Protein AF-A0A7S1G9V3-F1 (afdb_monomer_lite)

Foldseek 3Di:
DPFDFPDWPVVQKDFDPDPQRWIKTWGDTPVDPVDDIWIKTKTAQADCPVVQVVLVVVVVVQVVCVVVVHHPVDDSWDWDAPDDSTTMTTDDPPDDAPLVLLLVVFDPPDDDPRSVVSSVVSSPVPCSVVVVVVVSVVVVVVVVVVCDDDDDDDDDDDDPPPPPPPVVVVVVVVVVVVVVVVVVVPDDDDDDDDDDDDDDDDDDDDDDDDDDDDDD

InterPro domains:
  IPR000403 Phosphatidylinositol 3-/4-kinase, catalytic domain [PF00454] (39-106)
  IPR000403 Phosphatidylinositol 3-/4-kinase, catalytic domain [PS50290] (9-216)
  IPR000403 Phosphatidylinositol 3-/4-kinase, catalytic domain [SM00146] (39-216)
  IPR011009 Protein kinase-like domain superfamily [SSF56112] (2-102)
  IPR015433 Phosphatidylinositol 3-/4-kinase [PTHR10048] (1-139)
  IPR018936 Phosphatidylinositol 3-/4-kinase, conserved site [PS00915] (42-56)

Secondary structure (DSSP, 8-state):
----EEEE-GGG-EE-SSTT-PEEEEEEETT-TTSPPEEEEEEESS-THHHHHHHHHHHHHHHHHHHTT---------EEEEETTEEEEE--TT---HHHHHHHTS-TT--HHHHHHHHHHHTT-THHHHHHHHHHHHHHHHTTTT-PPP----PPPPS-STTSHHHHHHHHHHHHHHHHHHHTTS------------------------------

Radius of gyration: 26.4 Å; chains: 1; bounding box: 55×62×67 Å

Organism: NCBI:txid1486930

Sequence (216 aa):
PEFVASGVVVEKCKVMNSKKLPLWLGFQSADGASVPDFYVMFKNGDDLRQDQLTLQVLLIMDELWKGAGLDLKMSPYGCVSTGDMLGMLEVVQNSETIANIVGAAVDPSLQGMKRKVEAAKKVYQVDVISRWLKEQNQGRANSRDTASAPSHSRSLPDERSTRVGNVSKARALRQAASATSRAMRRDGPGSSLSMTAGHGDDARALAGPMSAYAAA

Structure (mmCIF, N/CA/C/O backbone):
data_AF-A0A7S1G9V3-F1
#
_entry.id   AF-A0A7S1G9V3-F1
#
loop_
_atom_site.group_PDB
_atom_site.id
_atom_site.type_symbol
_atom_site.label_atom_id
_atom_site.label_alt_id
_atom_site.label_comp_id
_atom_site.label_asym_id
_atom_site.label_entity_id
_atom_site.label_seq_id
_atom_site.pdbx_PDB_ins_code
_atom_site.Cartn_x
_atom_site.Cartn_y
_atom_site.Cartn_z
_atom_site.occupancy
_atom_site.B_iso_or_equiv
_atom_site.auth_seq_id
_atom_site.auth_comp_id
_atom_site.auth_asym_id
_atom_site.auth_atom_id
_atom_site.pdbx_PDB_model_num
ATOM 1 N N . PRO A 1 1 ? 4.961 -3.132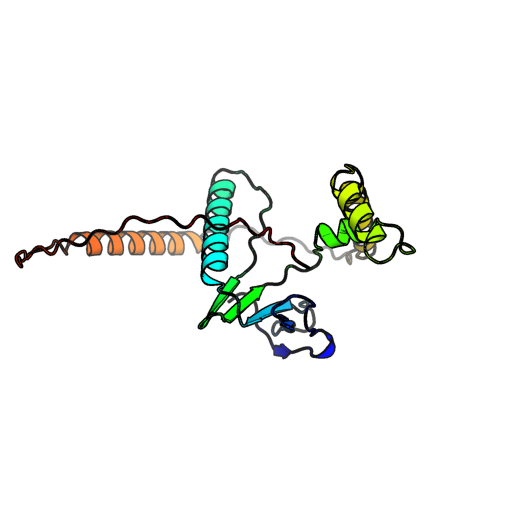 -20.032 1.00 62.00 1 PRO A N 1
ATOM 2 C CA . PRO A 1 1 ? 4.810 -2.440 -18.730 1.00 62.00 1 PRO A CA 1
ATOM 3 C C . PRO A 1 1 ? 3.600 -1.510 -18.838 1.00 62.00 1 PRO A C 1
ATOM 5 O O . PRO A 1 1 ? 3.465 -0.896 -19.892 1.00 62.00 1 PRO A O 1
ATOM 8 N N . GLU A 1 2 ? 2.719 -1.470 -17.834 1.00 76.56 2 GLU A N 1
ATOM 9 C CA . GLU A 1 2 ? 1.489 -0.649 -17.869 1.00 76.56 2 GLU A CA 1
ATOM 10 C C . GLU A 1 2 ? 1.672 0.767 -17.308 1.00 76.56 2 GLU A C 1
ATOM 12 O O . GLU A 1 2 ? 0.946 1.662 -17.715 1.00 76.56 2 GLU A O 1
ATOM 17 N N . PHE A 1 3 ? 2.661 0.993 -16.436 1.00 84.81 3 PHE A N 1
ATOM 18 C CA . PHE A 1 3 ? 2.969 2.314 -15.880 1.00 84.81 3 PHE A CA 1
ATOM 19 C C . PHE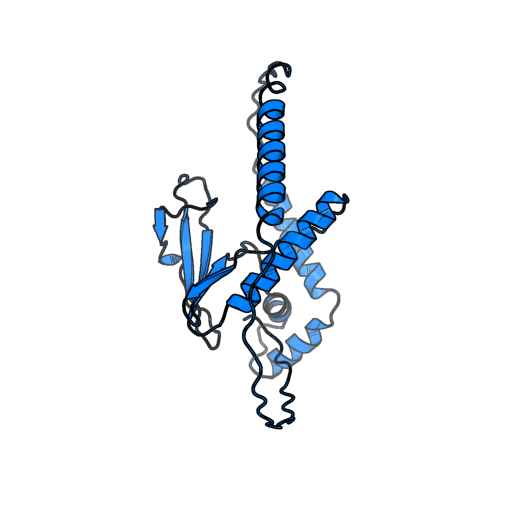 A 1 3 ? 4.359 2.775 -16.315 1.00 84.81 3 PHE A C 1
ATOM 21 O O . PHE A 1 3 ? 5.325 2.007 -16.252 1.00 84.81 3 PHE A O 1
ATOM 28 N N . VAL A 1 4 ? 4.465 4.040 -16.723 1.00 92.56 4 VAL A N 1
ATOM 29 C CA . VAL A 1 4 ? 5.727 4.693 -17.089 1.00 92.56 4 VAL A CA 1
ATOM 30 C C . VAL A 1 4 ? 5.824 6.014 -16.331 1.00 92.56 4 VAL A C 1
ATOM 32 O O . VAL A 1 4 ? 4.913 6.834 -16.393 1.00 92.56 4 VAL A O 1
ATOM 35 N N . ALA A 1 5 ? 6.919 6.222 -15.597 1.00 94.00 5 ALA A N 1
ATOM 36 C CA . ALA A 1 5 ? 7.172 7.481 -14.895 1.00 94.00 5 ALA A CA 1
ATOM 37 C C . ALA A 1 5 ? 7.864 8.494 -15.817 1.00 94.00 5 ALA A C 1
ATOM 39 O O . ALA A 1 5 ? 8.840 8.142 -16.481 1.00 94.00 5 ALA A O 1
ATOM 40 N N . SER A 1 6 ? 7.427 9.756 -15.799 1.00 94.31 6 SER A N 1
ATOM 41 C CA . SER A 1 6 ? 8.185 10.886 -16.365 1.00 94.31 6 SER A CA 1
ATOM 42 C C . SER A 1 6 ? 9.168 11.489 -15.357 1.00 94.31 6 SER A C 1
ATOM 44 O O . SER A 1 6 ? 10.195 12.042 -15.746 1.00 94.31 6 SER A O 1
ATOM 46 N N . GLY A 1 7 ?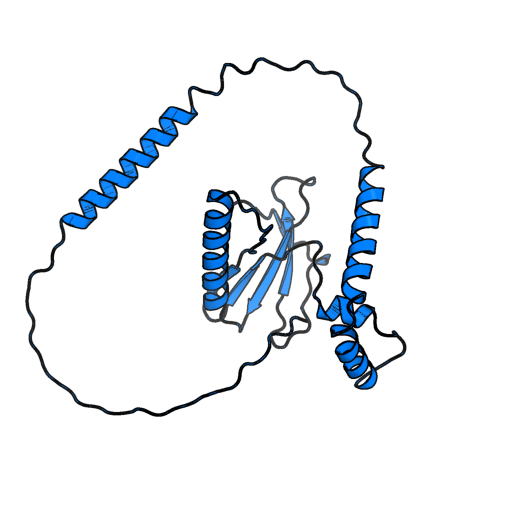 8.871 11.377 -14.061 1.00 95.69 7 GLY A N 1
ATOM 47 C CA . GLY A 1 7 ? 9.684 11.941 -12.989 1.00 95.69 7 GLY A CA 1
ATOM 48 C C . GLY A 1 7 ? 9.155 11.609 -11.595 1.00 95.69 7 GLY A C 1
ATOM 49 O O . GLY A 1 7 ? 8.066 11.057 -11.437 1.00 95.69 7 GLY A O 1
ATOM 50 N N . VAL A 1 8 ? 9.950 11.949 -10.580 1.00 96.88 8 VAL A N 1
ATOM 51 C CA . VAL A 1 8 ? 9.589 11.818 -9.159 1.00 96.88 8 VAL A CA 1
ATOM 52 C C . VAL A 1 8 ? 8.952 13.121 -8.683 1.00 96.88 8 VAL A C 1
ATOM 54 O O . VAL A 1 8 ? 9.502 14.195 -8.916 1.00 96.88 8 VAL A O 1
ATOM 57 N N . VAL A 1 9 ? 7.831 13.025 -7.969 1.00 96.56 9 VAL A N 1
ATOM 58 C CA . VAL A 1 9 ? 7.170 14.165 -7.317 1.00 96.56 9 VAL A CA 1
ATOM 59 C C . VAL A 1 9 ? 7.605 14.194 -5.854 1.00 96.56 9 VAL A C 1
ATOM 61 O O . VAL A 1 9 ? 7.024 13.516 -5.005 1.00 96.56 9 VAL A O 1
ATOM 64 N N . VAL A 1 10 ? 8.675 14.938 -5.568 1.00 97.25 10 VAL A N 1
ATOM 65 C CA . VAL A 1 10 ? 9.380 14.915 -4.272 1.00 97.25 10 VAL A CA 1
ATOM 66 C C . VAL A 1 10 ? 8.457 15.278 -3.109 1.00 97.25 10 VAL A C 1
ATOM 68 O O . VAL A 1 10 ? 8.541 14.670 -2.046 1.00 97.25 10 VAL A O 1
ATOM 71 N N . GLU A 1 11 ? 7.523 16.202 -3.321 1.00 97.69 11 GLU A N 1
ATOM 72 C CA . GLU A 1 11 ? 6.564 16.669 -2.315 1.00 97.69 11 GLU A CA 1
ATOM 73 C C . GLU A 1 11 ? 5.601 15.565 -1.858 1.00 97.69 11 GLU A C 1
ATOM 75 O O . GLU A 1 11 ? 5.007 15.654 -0.785 1.00 97.69 11 GLU A O 1
ATOM 80 N N . LYS A 1 12 ? 5.440 14.516 -2.672 1.00 96.38 12 LYS A N 1
ATOM 81 C CA . LYS A 1 12 ? 4.583 13.361 -2.389 1.00 96.38 12 LYS A CA 1
ATOM 82 C C . LYS A 1 12 ? 5.360 12.159 -1.849 1.00 96.38 12 LYS A C 1
ATOM 84 O O . LYS A 1 12 ? 4.759 11.121 -1.557 1.00 96.38 12 LYS A O 1
ATOM 89 N N . CYS A 1 13 ? 6.677 12.280 -1.712 1.00 97.81 13 CYS A N 1
ATOM 90 C CA . CYS A 1 13 ? 7.525 11.250 -1.135 1.00 97.81 13 CYS A CA 1
ATOM 91 C C . CYS A 1 13 ? 7.578 11.376 0.394 1.00 97.81 13 CYS A C 1
ATOM 93 O O . CYS A 1 13 ? 7.565 12.474 0.947 1.00 97.81 13 CYS A O 1
ATOM 95 N N . LYS A 1 14 ? 7.669 10.246 1.099 1.00 97.19 14 LYS A N 1
ATOM 96 C CA . LYS A 1 14 ? 7.833 10.223 2.562 1.00 97.19 14 LYS A CA 1
ATOM 97 C C . LYS A 1 14 ? 8.546 8.964 3.037 1.00 97.19 14 LYS 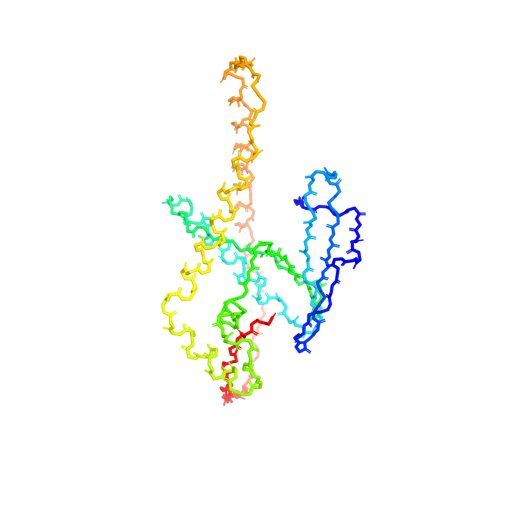A C 1
ATOM 99 O O . LYS A 1 14 ? 8.529 7.936 2.367 1.00 97.19 14 LYS A O 1
ATOM 104 N N . VAL A 1 15 ? 9.128 9.030 4.229 1.00 97.12 15 VAL A N 1
ATOM 105 C CA . VAL A 1 15 ? 9.641 7.853 4.943 1.00 97.12 15 VAL A CA 1
ATOM 106 C C . VAL A 1 15 ? 8.539 7.328 5.860 1.00 97.12 15 VAL A C 1
ATOM 108 O O . VAL A 1 15 ? 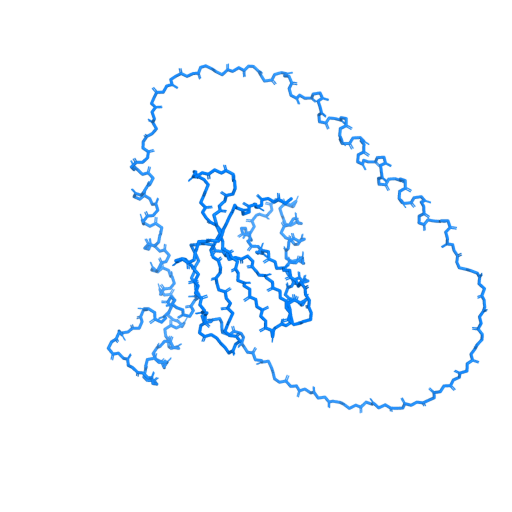7.918 8.099 6.590 1.00 97.12 15 VAL A O 1
ATOM 111 N N . MET A 1 16 ? 8.268 6.027 5.810 1.00 93.81 16 MET A N 1
ATOM 112 C CA . MET A 1 16 ? 7.257 5.392 6.659 1.00 93.81 16 MET A CA 1
ATOM 113 C C . MET A 1 16 ? 7.831 5.057 8.043 1.00 93.81 16 MET A C 1
ATOM 115 O O . MET A 1 16 ? 8.990 4.671 8.168 1.00 93.81 16 MET A O 1
ATOM 119 N N . ASN A 1 17 ? 7.000 5.105 9.086 1.00 88.25 17 ASN A N 1
ATOM 120 C CA . ASN A 1 17 ? 7.424 4.944 10.487 1.00 88.25 17 ASN A CA 1
ATOM 121 C C . ASN A 1 17 ? 7.545 3.478 10.961 1.00 88.25 17 ASN A C 1
ATOM 123 O O . ASN A 1 17 ? 7.247 3.164 12.114 1.00 88.25 17 ASN A O 1
ATOM 127 N N . SER A 1 18 ? 7.980 2.560 10.096 1.00 87.56 18 SER A N 1
ATOM 128 C CA . SER A 1 18 ? 8.208 1.153 10.464 1.00 87.56 18 SER A CA 1
ATOM 129 C C . SER A 1 18 ? 9.688 0.869 10.761 1.00 87.56 18 SER A C 1
ATOM 131 O O . SER A 1 18 ? 10.561 1.685 10.479 1.00 87.56 18 SER A O 1
ATOM 133 N N . LYS A 1 19 ? 10.002 -0.315 11.312 1.00 88.06 19 LYS A N 1
ATOM 134 C CA . LYS A 1 19 ? 11.370 -0.703 11.725 1.00 88.06 19 LYS A CA 1
ATOM 135 C C . LYS A 1 19 ? 12.425 -0.530 10.623 1.00 88.06 19 LYS A C 1
ATOM 137 O O . LYS A 1 19 ? 13.583 -0.266 10.929 1.00 88.06 19 LYS A O 1
ATOM 142 N N . LYS A 1 20 ? 12.037 -0.732 9.362 1.00 92.25 20 LYS A N 1
ATOM 143 C CA . LYS A 1 20 ? 12.929 -0.685 8.195 1.00 92.25 20 LYS A CA 1
ATOM 144 C C . LYS A 1 20 ? 12.849 0.629 7.417 1.00 92.25 20 LYS A C 1
ATOM 146 O O . LYS A 1 20 ? 13.537 0.758 6.415 1.00 92.25 20 LYS A O 1
ATOM 151 N N . LEU A 1 21 ? 12.039 1.586 7.884 1.00 95.00 21 LEU A N 1
ATOM 152 C CA . LEU A 1 21 ? 11.895 2.927 7.308 1.00 95.00 21 LEU A CA 1
ATOM 153 C C . LEU A 1 21 ? 11.740 2.928 5.772 1.00 95.00 21 LEU A C 1
ATOM 155 O O . LEU A 1 21 ? 12.524 3.575 5.076 1.00 95.00 21 LEU A O 1
ATOM 159 N N . PRO A 1 22 ? 10.767 2.185 5.212 1.00 96.81 22 PRO A N 1
ATOM 160 C CA . PRO A 1 22 ? 10.618 2.100 3.771 1.00 96.81 22 PRO A CA 1
ATOM 161 C C . PRO A 1 22 ? 10.219 3.453 3.180 1.00 96.81 22 PRO A C 1
ATOM 163 O O . PRO A 1 22 ? 9.570 4.277 3.836 1.00 96.81 22 PRO A O 1
ATOM 166 N N . LEU A 1 23 ? 10.614 3.674 1.929 1.00 98.12 23 LEU A N 1
ATOM 167 C CA . LEU A 1 23 ? 10.369 4.923 1.219 1.00 98.12 23 LEU A CA 1
ATOM 168 C C . LEU A 1 23 ? 9.066 4.813 0.438 1.00 98.12 23 LEU A C 1
ATOM 170 O O . LEU A 1 23 ? 8.903 3.932 -0.400 1.00 98.12 23 LEU A O 1
ATOM 174 N N . TRP A 1 24 ? 8.151 5.733 0.690 1.00 97.88 24 TRP A N 1
ATOM 175 C CA . TRP A 1 24 ? 6.997 5.982 -0.155 1.00 97.88 24 TRP A CA 1
ATOM 176 C C . TRP A 1 24 ? 7.404 6.982 -1.230 1.00 97.88 24 TRP A C 1
ATOM 178 O O . TRP A 1 24 ? 7.784 8.108 -0.906 1.00 97.88 24 TRP A O 1
ATOM 188 N N . LEU A 1 25 ? 7.332 6.580 -2.493 1.00 98.12 25 LEU A N 1
ATOM 189 C CA . LEU A 1 25 ? 7.777 7.370 -3.634 1.00 98.12 25 LEU A CA 1
ATOM 190 C C . LEU A 1 25 ? 6.585 7.696 -4.533 1.00 98.12 25 LEU A C 1
ATOM 192 O O . LEU A 1 25 ? 5.860 6.787 -4.936 1.00 98.12 25 LEU A O 1
ATOM 196 N N . GLY A 1 26 ? 6.380 8.980 -4.830 1.00 97.44 26 GLY A N 1
ATOM 197 C CA . GLY A 1 26 ? 5.372 9.451 -5.781 1.00 97.44 26 GLY A CA 1
ATOM 198 C C . GLY A 1 26 ? 5.985 9.722 -7.151 1.00 97.44 26 GLY A C 1
ATOM 199 O O . GLY A 1 26 ? 7.026 10.374 -7.246 1.00 97.44 26 GLY A O 1
ATOM 200 N N . PHE A 1 27 ? 5.333 9.245 -8.206 1.00 96.62 27 PHE A N 1
ATOM 201 C CA . PHE A 1 27 ? 5.781 9.396 -9.587 1.00 96.62 27 PHE A CA 1
ATOM 202 C C . PHE A 1 27 ? 4.703 10.044 -10.443 1.00 96.62 27 PHE A C 1
ATOM 204 O O . PHE A 1 27 ? 3.529 9.678 -10.364 1.00 96.62 27 PHE A O 1
ATOM 211 N N . GLN A 1 28 ? 5.128 10.969 -11.300 1.00 95.44 28 GLN A N 1
ATOM 212 C CA . GLN A 1 28 ? 4.274 11.527 -12.338 1.00 95.44 28 GLN A CA 1
ATOM 213 C C . GLN A 1 28 ? 4.181 10.541 -13.504 1.00 95.44 28 GLN A C 1
ATOM 215 O O . GLN A 1 28 ? 5.197 9.996 -13.946 1.00 95.44 28 GLN A O 1
ATOM 220 N N . SER A 1 29 ? 2.967 10.323 -14.012 1.00 93.50 29 SER A N 1
ATOM 221 C CA . SER A 1 29 ? 2.759 9.486 -15.193 1.00 93.50 29 SER A CA 1
ATOM 222 C C . SER A 1 29 ? 3.311 10.148 -16.460 1.00 93.50 29 SER A C 1
ATOM 224 O O . SER A 1 29 ? 3.081 11.332 -16.716 1.00 93.50 29 SER A O 1
ATOM 226 N N . ALA A 1 30 ? 4.008 9.366 -17.284 1.00 92.56 30 ALA A N 1
ATOM 227 C CA . ALA A 1 30 ? 4.478 9.791 -18.599 1.00 92.56 30 ALA A CA 1
ATOM 228 C C . ALA A 1 30 ? 3.360 9.841 -19.654 1.00 92.56 30 ALA A C 1
ATOM 230 O O . ALA A 1 30 ? 3.540 10.471 -20.694 1.00 92.56 30 ALA A O 1
ATOM 231 N N . ASP A 1 31 ? 2.197 9.244 -19.377 1.00 88.00 31 ASP A N 1
ATOM 232 C CA . ASP A 1 31 ? 1.060 9.166 -20.308 1.00 88.00 31 ASP A CA 1
ATOM 233 C C . ASP A 1 31 ? 0.241 10.473 -20.389 1.00 88.00 31 ASP A C 1
ATOM 235 O O . ASP A 1 31 ? -0.814 10.532 -21.022 1.00 88.00 31 ASP A O 1
ATOM 239 N N . GLY A 1 32 ? 0.740 11.547 -19.768 1.00 79.69 32 GLY A N 1
ATOM 240 C CA . GLY A 1 32 ? 0.181 12.894 -19.823 1.00 79.69 32 GLY A CA 1
ATOM 241 C C . GLY A 1 32 ? -0.422 13.361 -18.499 1.00 79.69 32 GLY A C 1
ATOM 242 O O . GLY A 1 32 ? -0.753 12.573 -17.618 1.00 79.69 32 GLY A O 1
ATOM 243 N N . ALA A 1 33 ? -0.608 14.678 -18.373 1.00 78.38 33 ALA A N 1
ATOM 244 C CA . ALA A 1 33 ? -1.043 15.326 -17.131 1.00 78.38 33 ALA A CA 1
ATOM 245 C C . ALA A 1 33 ? -2.456 14.929 -16.652 1.00 78.38 33 ALA A C 1
ATOM 247 O O . ALA A 1 33 ? -2.824 15.228 -15.519 1.00 78.38 33 ALA A O 1
ATOM 248 N N . SER A 1 34 ? -3.261 14.284 -17.502 1.00 83.50 34 SER A N 1
ATOM 249 C CA . SER A 1 34 ? -4.586 13.772 -17.136 1.00 83.50 34 SER A CA 1
ATOM 250 C C . SER A 1 34 ? -4.546 12.406 -16.450 1.00 83.50 34 SER A C 1
ATOM 252 O O . SER A 1 34 ? -5.561 11.985 -15.896 1.00 83.50 34 SER A O 1
ATOM 254 N N . VAL A 1 35 ? -3.415 11.697 -16.502 1.00 88.00 35 VAL A N 1
ATOM 255 C CA . VAL A 1 35 ? -3.248 10.412 -15.818 1.00 88.00 35 VAL A CA 1
ATOM 256 C C . VAL A 1 35 ? -2.754 10.685 -14.397 1.00 88.00 35 VAL A C 1
ATOM 258 O O . VAL A 1 35 ? -1.773 11.412 -14.231 1.00 88.00 35 VAL A O 1
ATOM 261 N N . PRO A 1 36 ? -3.429 10.153 -13.362 1.00 90.88 36 PRO A N 1
ATOM 262 C CA . PRO A 1 36 ? -3.032 10.398 -11.986 1.00 90.88 36 PRO A CA 1
ATOM 263 C C . PRO A 1 36 ? -1.640 9.837 -11.705 1.00 90.88 36 PRO A C 1
ATOM 265 O O . PRO A 1 36 ? -1.232 8.812 -12.256 1.00 90.88 36 PRO A O 1
ATOM 268 N N . ASP A 1 37 ? -0.946 10.502 -10.788 1.00 94.06 37 ASP A N 1
ATOM 269 C CA . ASP A 1 37 ? 0.309 10.011 -10.236 1.00 94.06 37 ASP A CA 1
ATOM 270 C C . ASP A 1 37 ? 0.129 8.612 -9.633 1.00 94.06 37 ASP A C 1
ATOM 272 O O . ASP A 1 37 ? -0.936 8.252 -9.112 1.00 94.06 37 ASP A O 1
ATOM 276 N N . PHE A 1 38 ? 1.205 7.836 -9.666 1.00 94.62 38 PHE A N 1
ATOM 277 C CA . PHE A 1 38 ? 1.263 6.516 -9.055 1.00 94.62 38 PHE A CA 1
ATOM 278 C C . PHE A 1 38 ? 2.365 6.461 -8.006 1.00 94.62 38 PHE A C 1
ATOM 280 O O . PHE A 1 38 ? 3.258 7.309 -7.951 1.00 94.62 38 PHE A O 1
ATOM 287 N N . TYR A 1 39 ? 2.277 5.460 -7.137 1.00 96.81 39 TYR A N 1
ATOM 288 C CA . TYR A 1 39 ? 3.116 5.383 -5.955 1.00 96.81 39 TYR A CA 1
ATOM 289 C C . TYR A 1 39 ? 3.750 4.007 -5.834 1.00 96.81 39 TYR A C 1
ATOM 291 O O . TYR A 1 39 ? 3.133 2.981 -6.129 1.00 96.81 39 TYR A O 1
ATOM 299 N N . VAL A 1 40 ? 4.992 4.000 -5.370 1.00 97.25 40 VAL A N 1
ATOM 300 C CA . VAL A 1 40 ? 5.765 2.787 -5.116 1.00 97.25 40 VAL A CA 1
ATOM 301 C C . VAL A 1 40 ? 6.320 2.861 -3.707 1.00 97.25 40 VAL A C 1
ATOM 303 O O . VAL A 1 40 ? 6.842 3.892 -3.282 1.00 97.25 40 VAL A O 1
ATOM 306 N N . MET A 1 41 ? 6.231 1.754 -2.981 1.00 97.94 41 MET A N 1
ATOM 307 C CA . MET A 1 41 ? 6.928 1.579 -1.721 1.00 97.94 41 MET A CA 1
ATOM 308 C C . MET A 1 41 ? 8.238 0.850 -1.980 1.00 97.94 41 MET A C 1
ATOM 310 O O . MET A 1 41 ? 8.247 -0.324 -2.339 1.00 97.94 41 MET A O 1
ATOM 314 N N . PHE A 1 42 ? 9.347 1.544 -1.781 1.00 98.12 42 PHE A N 1
ATOM 315 C CA . PHE A 1 42 ? 10.674 0.959 -1.839 1.00 98.12 42 PHE A CA 1
ATOM 316 C C . PHE A 1 42 ? 11.085 0.453 -0.458 1.00 98.12 42 PHE A C 1
ATOM 318 O O . PHE A 1 42 ? 10.996 1.174 0.543 1.00 98.12 42 PHE A O 1
ATOM 325 N N . LYS A 1 43 ? 11.558 -0.790 -0.408 1.00 97.75 43 LYS A N 1
ATOM 326 C CA . LYS A 1 43 ? 12.005 -1.449 0.815 1.00 97.75 43 LYS A CA 1
ATOM 327 C C . LYS A 1 43 ? 13.457 -1.879 0.697 1.00 97.75 43 LYS A C 1
ATOM 329 O O . LYS A 1 43 ? 13.838 -2.537 -0.266 1.00 97.75 43 LYS A O 1
ATOM 334 N N . ASN A 1 44 ? 14.224 -1.553 1.733 1.00 96.75 44 ASN A N 1
ATOM 335 C CA . ASN A 1 44 ? 15.568 -2.063 1.957 1.00 96.75 44 ASN A CA 1
ATOM 336 C C . ASN A 1 44 ? 15.625 -2.757 3.326 1.00 96.75 44 ASN A C 1
ATOM 338 O O . ASN A 1 44 ? 15.223 -2.184 4.341 1.00 96.75 44 ASN A O 1
ATOM 342 N N . GLY A 1 45 ? 16.135 -3.983 3.360 1.00 95.25 45 GLY A N 1
ATOM 343 C CA . GLY A 1 45 ? 16.253 -4.799 4.563 1.00 95.25 45 GLY A CA 1
ATOM 344 C C . GLY A 1 45 ? 15.085 -5.752 4.830 1.00 95.25 45 GLY A C 1
ATOM 345 O O . GLY A 1 45 ? 15.038 -6.270 5.951 1.00 95.25 45 GLY A O 1
ATOM 346 N N . ASP A 1 46 ? 14.206 -5.981 3.845 1.00 94.50 46 ASP A N 1
ATOM 347 C CA . ASP A 1 46 ? 13.135 -6.994 3.834 1.00 94.50 46 ASP A CA 1
ATOM 348 C C . ASP A 1 46 ? 13.315 -7.917 2.609 1.00 94.50 46 ASP A C 1
ATOM 350 O O . ASP A 1 46 ? 13.565 -7.438 1.503 1.00 94.50 46 ASP A O 1
ATOM 354 N N . ASP A 1 47 ? 13.165 -9.232 2.782 1.00 95.88 47 ASP A N 1
ATOM 355 C CA . ASP A 1 47 ? 13.209 -10.192 1.671 1.00 95.88 47 ASP A CA 1
ATOM 356 C C . ASP A 1 47 ? 11.834 -10.309 0.998 1.00 95.88 47 ASP A C 1
ATOM 358 O O . ASP A 1 47 ? 10.954 -11.016 1.482 1.00 95.88 47 ASP A O 1
ATOM 362 N N . LEU A 1 48 ? 11.651 -9.625 -0.134 1.00 97.38 48 LEU A N 1
ATOM 363 C CA . LEU A 1 48 ? 10.373 -9.608 -0.857 1.00 97.38 48 LEU A CA 1
ATOM 364 C C . LEU A 1 48 ? 10.146 -10.812 -1.780 1.00 97.38 48 LEU A C 1
ATOM 366 O O . LEU A 1 48 ? 9.121 -10.870 -2.459 1.00 97.38 48 LEU A O 1
ATOM 370 N N . ARG A 1 49 ? 11.063 -11.786 -1.840 1.00 97.62 49 ARG A N 1
ATOM 371 C CA . ARG A 1 49 ? 10.895 -12.957 -2.721 1.00 97.62 49 ARG A CA 1
ATOM 372 C C . ARG A 1 49 ? 9.688 -13.801 -2.314 1.00 97.62 49 ARG A C 1
ATOM 374 O O . ARG A 1 49 ? 8.984 -14.325 -3.178 1.00 97.62 49 ARG A O 1
ATOM 381 N N . GLN A 1 50 ? 9.426 -13.906 -1.011 1.00 96.31 50 GLN A N 1
ATOM 382 C CA . GLN A 1 50 ? 8.276 -14.640 -0.487 1.00 96.31 50 GLN A CA 1
ATOM 383 C C . GLN A 1 50 ? 6.951 -13.924 -0.794 1.00 96.31 50 GLN A C 1
ATOM 385 O O . GLN A 1 50 ? 6.001 -14.562 -1.255 1.00 96.31 50 GLN A O 1
ATOM 390 N N . ASP A 1 51 ? 6.888 -12.608 -0.587 1.00 96.19 51 ASP A N 1
ATOM 391 C CA . ASP A 1 51 ? 5.730 -11.774 -0.924 1.00 96.19 51 ASP A CA 1
ATOM 392 C C . ASP A 1 51 ? 5.428 -11.828 -2.426 1.00 96.19 51 ASP A C 1
ATOM 394 O O . ASP A 1 51 ? 4.285 -12.061 -2.822 1.00 96.19 51 ASP A O 1
ATOM 398 N N . GLN A 1 52 ? 6.461 -11.703 -3.266 1.00 97.56 52 GLN A N 1
ATOM 399 C CA . GLN A 1 52 ? 6.336 -11.781 -4.720 1.00 97.56 52 GLN A CA 1
ATOM 400 C C . GLN A 1 52 ? 5.749 -13.125 -5.171 1.00 97.56 52 GLN A C 1
ATOM 402 O O . GLN A 1 52 ? 4.811 -13.140 -5.969 1.00 97.56 52 GLN A O 1
ATOM 407 N N . LEU A 1 53 ? 6.243 -14.250 -4.639 1.00 97.94 53 LEU A N 1
ATOM 408 C CA . LEU A 1 53 ? 5.680 -15.570 -4.941 1.00 97.94 53 LEU A CA 1
ATOM 409 C C . LEU A 1 53 ? 4.220 -15.678 -4.477 1.00 97.94 53 LEU A C 1
ATOM 411 O O . LEU A 1 53 ? 3.369 -16.190 -5.202 1.00 97.94 53 LEU A O 1
ATOM 415 N N . THR A 1 54 ? 3.917 -15.177 -3.281 1.00 98.12 54 THR A N 1
ATOM 416 C CA . THR A 1 54 ? 2.561 -15.227 -2.717 1.00 98.12 54 THR A CA 1
ATOM 417 C C . THR A 1 54 ? 1.572 -14.455 -3.590 1.00 98.12 54 THR A C 1
ATOM 419 O O . THR A 1 54 ? 0.503 -14.968 -3.919 1.00 98.12 54 THR A O 1
ATOM 422 N N . LEU A 1 55 ? 1.940 -13.250 -4.027 1.00 97.69 55 LEU A N 1
ATOM 423 C CA . LEU A 1 55 ? 1.106 -12.424 -4.902 1.00 97.69 55 LEU A CA 1
ATOM 424 C C . LEU A 1 55 ? 0.915 -13.059 -6.284 1.00 97.69 55 LEU A C 1
ATOM 426 O O . LEU A 1 55 ? -0.189 -13.013 -6.821 1.00 97.69 55 LEU A O 1
ATOM 430 N N . GLN A 1 56 ? 1.935 -13.729 -6.828 1.00 97.88 56 GLN A N 1
ATOM 431 C CA . GLN A 1 56 ? 1.801 -14.496 -8.073 1.00 97.88 56 GLN A CA 1
ATOM 432 C C . GLN A 1 56 ? 0.796 -15.645 -7.944 1.00 97.88 56 GLN A C 1
ATOM 434 O O . GLN A 1 56 ? -0.019 -15.853 -8.841 1.00 97.88 56 GLN A O 1
ATOM 439 N N . VAL A 1 57 ? 0.806 -16.367 -6.821 1.00 98.38 57 VAL A N 1
ATOM 440 C CA . VAL A 1 57 ? -0.188 -17.418 -6.559 1.00 98.38 57 VAL A CA 1
ATOM 441 C C . VAL A 1 57 ? -1.599 -16.826 -6.476 1.00 98.38 57 VAL A C 1
ATOM 443 O O . VAL A 1 57 ? -2.523 -17.387 -7.062 1.00 98.38 57 VAL A O 1
ATOM 446 N N . LEU A 1 58 ? -1.770 -15.678 -5.813 1.00 98.25 58 LEU A N 1
ATOM 447 C CA . LEU A 1 58 ? -3.067 -14.994 -5.732 1.00 98.25 58 LEU A CA 1
ATOM 448 C C . LEU A 1 58 ? -3.577 -14.528 -7.102 1.00 98.25 58 LEU A C 1
ATOM 450 O O . LEU A 1 58 ? -4.774 -14.634 -7.356 1.00 98.25 58 LEU A O 1
ATOM 454 N N . LEU A 1 59 ? -2.691 -14.065 -7.990 1.00 97.56 59 LEU A N 1
ATOM 455 C CA . LEU A 1 59 ? -3.049 -13.717 -9.370 1.00 97.56 59 LEU A CA 1
ATOM 456 C C . LEU A 1 59 ? -3.566 -14.938 -10.139 1.00 97.56 59 LEU A C 1
ATOM 458 O O . LEU A 1 59 ? -4.624 -14.870 -10.756 1.00 97.56 59 LEU A O 1
ATOM 462 N N . ILE A 1 60 ? -2.876 -16.078 -10.037 1.00 98.31 60 ILE A N 1
ATOM 463 C CA . ILE A 1 60 ? -3.315 -17.327 -10.677 1.00 98.31 60 ILE A CA 1
ATOM 464 C C . ILE A 1 60 ? -4.682 -17.766 -10.133 1.00 98.31 60 ILE A C 1
ATOM 466 O O . ILE A 1 60 ? -5.556 -18.167 -10.898 1.00 98.31 60 ILE A O 1
ATOM 470 N N . MET A 1 61 ? -4.895 -17.687 -8.816 1.00 98.50 61 MET A N 1
ATOM 471 C CA . MET A 1 61 ? -6.187 -18.025 -8.207 1.00 98.50 61 MET A CA 1
ATOM 472 C C . MET A 1 61 ? -7.317 -17.119 -8.710 1.00 98.50 61 MET A C 1
ATOM 474 O O . MET A 1 61 ? -8.384 -17.620 -9.061 1.00 98.50 61 MET A O 1
ATOM 478 N N . ASP A 1 62 ? -7.075 -15.810 -8.787 1.00 98.31 62 ASP A N 1
ATOM 479 C CA . ASP A 1 62 ? -8.039 -14.838 -9.304 1.00 98.31 62 ASP A CA 1
ATOM 480 C C . ASP A 1 62 ? -8.412 -15.119 -10.771 1.00 98.31 62 ASP A C 1
ATOM 482 O O . ASP A 1 62 ? -9.594 -15.122 -11.119 1.00 98.31 62 ASP A O 1
ATOM 486 N N . GLU A 1 63 ? -7.435 -15.459 -11.618 1.00 98.00 63 GLU A N 1
ATOM 487 C CA . GLU A 1 63 ? -7.681 -15.874 -13.006 1.00 98.00 63 GLU A CA 1
ATOM 488 C C . GLU A 1 63 ? -8.525 -17.155 -13.095 1.00 98.00 63 GLU A C 1
ATOM 490 O O . GLU A 1 63 ? -9.465 -17.225 -13.893 1.00 98.00 63 GLU A O 1
ATOM 495 N N . LEU A 1 64 ? -8.231 -18.159 -12.262 1.00 98.44 64 LEU A N 1
ATOM 496 C CA . LEU A 1 64 ? -8.984 -19.416 -12.224 1.00 98.44 64 LEU A CA 1
ATOM 497 C C . LEU A 1 64 ? -10.437 -19.198 -11.784 1.00 98.44 64 LEU A C 1
ATOM 499 O O . LEU A 1 64 ? -11.354 -19.732 -12.412 1.00 98.44 64 LEU A O 1
ATOM 503 N N . TRP A 1 65 ? -10.666 -18.403 -10.736 1.00 98.56 65 TRP A N 1
ATOM 504 C CA . TRP A 1 65 ? -12.015 -18.090 -10.263 1.00 98.56 65 TRP A CA 1
ATOM 505 C C . TRP A 1 65 ? -12.808 -17.302 -11.303 1.00 98.56 65 TRP A C 1
ATOM 507 O O . TRP A 1 65 ? -13.935 -17.686 -11.623 1.00 98.56 65 TRP A O 1
ATOM 517 N N . LYS A 1 66 ? -12.205 -16.278 -11.920 1.00 98.19 66 LYS A N 1
ATOM 518 C CA . LYS A 1 66 ? -12.838 -15.514 -13.006 1.00 98.19 66 LYS A CA 1
ATOM 519 C C . LYS A 1 66 ? -13.162 -16.397 -14.208 1.00 98.19 66 LYS A C 1
ATOM 521 O O . LYS A 1 66 ? -14.252 -16.283 -14.766 1.00 98.19 66 LYS A O 1
ATOM 526 N N . GLY A 1 67 ? -12.271 -17.323 -14.567 1.00 98.12 67 GLY A N 1
ATOM 527 C CA . GLY A 1 67 ? -12.506 -18.318 -15.617 1.00 98.12 67 GLY A CA 1
ATOM 528 C C . GLY A 1 67 ? -13.689 -19.251 -15.329 1.00 98.12 67 GLY A C 1
ATOM 529 O O . GLY A 1 67 ? -14.356 -19.700 -16.260 1.00 98.12 67 GLY A O 1
ATOM 530 N N . ALA A 1 68 ? -13.994 -19.491 -14.052 1.00 98.31 68 ALA A N 1
ATOM 531 C CA . ALA A 1 68 ? -15.167 -20.235 -13.594 1.00 98.31 68 ALA A CA 1
ATOM 532 C C . ALA A 1 68 ? -16.418 -19.356 -13.370 1.00 98.31 68 ALA A C 1
ATOM 534 O O . ALA A 1 68 ? -17.441 -19.856 -12.905 1.00 98.31 68 ALA A O 1
ATOM 535 N N . GLY A 1 69 ? -16.362 -18.058 -13.692 1.00 98.00 69 GLY A N 1
ATOM 536 C CA . GLY A 1 69 ? -17.471 -17.116 -13.512 1.00 98.00 69 GLY A CA 1
ATOM 537 C C . GLY A 1 69 ? -17.607 -16.538 -12.098 1.00 98.00 69 GLY A C 1
ATOM 538 O O . GLY A 1 69 ? -18.639 -15.948 -11.784 1.00 98.00 69 GLY A O 1
ATOM 539 N N . LEU A 1 70 ? -16.589 -16.687 -11.247 1.00 98.25 70 LEU A N 1
ATOM 540 C CA . LEU A 1 70 ? -16.558 -16.163 -9.883 1.00 98.25 70 LEU A CA 1
ATOM 541 C C . LEU A 1 70 ? -15.578 -14.984 -9.778 1.00 98.25 70 LEU A C 1
ATOM 543 O O . LEU A 1 70 ? -14.367 -15.170 -9.729 1.00 98.25 70 LEU A O 1
ATOM 547 N N . ASP A 1 71 ? -16.104 -13.761 -9.707 1.00 97.81 71 ASP A N 1
ATOM 548 C CA . ASP A 1 71 ? -15.299 -12.550 -9.506 1.00 97.81 71 ASP A CA 1
ATOM 549 C C . ASP A 1 71 ? -15.301 -12.128 -8.029 1.00 97.81 71 ASP A C 1
ATOM 551 O O . ASP A 1 71 ? -16.223 -11.454 -7.561 1.00 97.81 71 ASP A O 1
ATOM 555 N N . LEU A 1 72 ? -14.256 -12.525 -7.294 1.00 97.50 72 LEU A N 1
ATOM 556 C CA . LEU A 1 72 ? -14.081 -12.215 -5.868 1.00 97.50 72 LEU A CA 1
ATOM 557 C C . LEU A 1 72 ? -13.531 -10.805 -5.601 1.00 97.50 72 LEU A C 1
ATOM 559 O O . LEU A 1 72 ? -13.266 -10.472 -4.447 1.00 97.50 72 LEU A O 1
ATOM 563 N N . LYS A 1 73 ? -13.371 -9.969 -6.639 1.00 96.81 73 LYS A N 1
ATOM 564 C CA . LYS A 1 73 ? -12.846 -8.597 -6.520 1.00 96.81 73 LYS A CA 1
ATOM 565 C C . LYS A 1 73 ? -1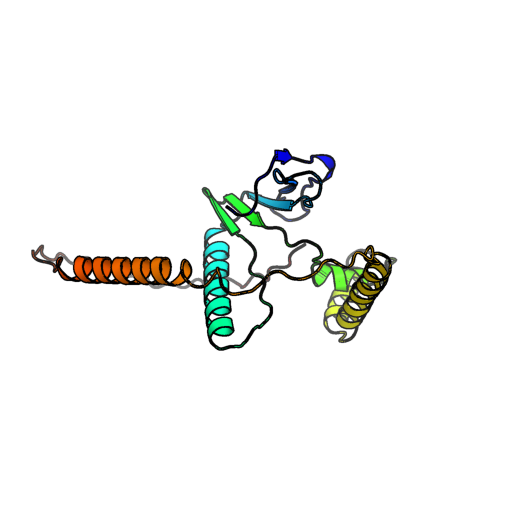1.467 -8.539 -5.849 1.00 96.81 73 LYS A C 1
ATOM 567 O O . LYS A 1 73 ? -11.178 -7.610 -5.095 1.00 96.81 73 LYS A O 1
ATOM 572 N N . MET A 1 74 ? -10.617 -9.527 -6.133 1.00 96.00 74 MET A N 1
ATOM 573 C CA . MET A 1 74 ? -9.232 -9.532 -5.668 1.00 96.00 74 MET A CA 1
ATOM 574 C C . MET A 1 74 ? -8.456 -8.379 -6.311 1.00 96.00 74 MET A C 1
ATOM 576 O O . MET A 1 74 ? -8.684 -8.027 -7.468 1.00 96.00 74 MET A O 1
ATOM 580 N N . SER A 1 75 ? -7.509 -7.819 -5.560 1.00 94.50 75 SER A N 1
ATOM 581 C CA . SER A 1 75 ? -6.584 -6.793 -6.052 1.00 94.50 75 SER A CA 1
ATOM 582 C C . SER A 1 75 ? -5.150 -7.114 -5.611 1.00 94.50 75 SER A C 1
ATOM 584 O O . SER A 1 75 ? -4.617 -6.413 -4.745 1.00 94.50 75 SER A O 1
ATOM 586 N N . PRO A 1 76 ? -4.524 -8.193 -6.128 1.00 95.19 76 PRO A N 1
ATOM 587 C CA . PRO A 1 76 ? -3.121 -8.482 -5.847 1.00 95.19 76 PRO A CA 1
ATOM 588 C C . PRO A 1 76 ? -2.259 -7.371 -6.452 1.00 95.19 76 PRO A C 1
ATOM 590 O O . PRO A 1 76 ? -2.247 -7.183 -7.665 1.00 95.19 76 PRO A O 1
ATOM 593 N N . TYR A 1 77 ? -1.580 -6.610 -5.601 1.00 95.94 77 TYR A N 1
ATOM 594 C CA . TYR A 1 77 ? -0.724 -5.503 -6.020 1.00 95.94 77 TYR A CA 1
ATOM 595 C C . TYR A 1 77 ? 0.647 -6.006 -6.490 1.00 95.94 77 TYR A C 1
ATOM 597 O O . TYR A 1 77 ? 1.085 -7.102 -6.132 1.00 95.94 77 TYR A O 1
ATOM 605 N N . GLY A 1 78 ? 1.345 -5.201 -7.289 1.00 95.88 78 GLY A N 1
ATOM 606 C CA . GLY A 1 78 ? 2.687 -5.513 -7.764 1.00 95.88 78 GLY A CA 1
ATOM 607 C C . GLY A 1 78 ? 3.711 -5.624 -6.630 1.00 95.88 78 GLY A C 1
ATOM 608 O O . GLY A 1 78 ? 3.774 -4.780 -5.739 1.00 95.88 78 GLY A O 1
ATOM 609 N N . CYS A 1 79 ? 4.564 -6.644 -6.685 1.00 97.31 79 CYS A N 1
ATOM 610 C CA . CYS A 1 79 ? 5.719 -6.795 -5.805 1.00 97.31 79 CYS A CA 1
ATOM 611 C C . CYS A 1 79 ? 6.885 -7.367 -6.606 1.00 97.31 79 CYS A C 1
ATOM 613 O O . CYS A 1 79 ? 6.725 -8.349 -7.334 1.00 97.31 79 CYS A O 1
ATOM 615 N N . VAL A 1 80 ? 8.051 -6.738 -6.489 1.00 97.31 80 VAL A N 1
ATOM 616 C CA . VAL A 1 80 ? 9.261 -7.165 -7.184 1.00 97.31 80 VAL A CA 1
ATOM 617 C C . VAL A 1 80 ? 10.464 -7.063 -6.258 1.00 97.31 80 VAL A C 1
ATOM 619 O O . VAL A 1 80 ? 10.784 -5.993 -5.740 1.00 97.31 80 VAL A O 1
ATOM 622 N N . SER A 1 81 ? 11.153 -8.184 -6.065 1.00 97.75 81 SER A N 1
ATOM 623 C CA . SER A 1 81 ? 12.504 -8.192 -5.516 1.00 97.75 81 SER A CA 1
ATOM 624 C C . SER A 1 81 ? 13.476 -7.709 -6.593 1.00 97.75 81 SER A C 1
ATOM 626 O O . SER A 1 81 ? 13.485 -8.218 -7.714 1.00 97.75 81 SER A O 1
ATOM 628 N N . THR A 1 82 ? 14.273 -6.695 -6.266 1.00 97.44 82 THR A N 1
ATOM 629 C CA . THR A 1 82 ? 15.250 -6.086 -7.185 1.00 97.44 82 THR A CA 1
ATOM 630 C C . THR A 1 82 ? 16.695 -6.415 -6.819 1.00 97.44 82 THR A C 1
ATOM 632 O O . THR A 1 82 ? 17.603 -6.118 -7.591 1.00 97.44 82 THR A O 1
ATOM 635 N N . GLY A 1 83 ? 16.918 -7.033 -5.660 1.00 96.06 83 GLY A N 1
ATOM 636 C CA . GLY A 1 83 ? 18.231 -7.415 -5.161 1.00 96.06 83 GLY A CA 1
ATOM 637 C C . GLY A 1 83 ? 18.140 -8.090 -3.796 1.00 96.06 83 GLY A C 1
ATOM 638 O O . GLY A 1 83 ? 17.049 -8.405 -3.315 1.00 96.06 83 GLY A O 1
ATOM 639 N N . ASP A 1 84 ? 19.294 -8.303 -3.167 1.00 97.19 84 ASP A N 1
ATOM 640 C CA . ASP A 1 84 ? 19.361 -8.882 -1.826 1.00 97.19 84 ASP A CA 1
ATOM 641 C C . ASP A 1 84 ? 18.682 -7.967 -0.801 1.00 97.19 84 ASP A C 1
ATOM 643 O O . ASP A 1 84 ? 19.035 -6.794 -0.678 1.00 97.19 84 ASP A O 1
ATOM 647 N N . MET A 1 85 ? 17.676 -8.502 -0.101 1.00 96.75 85 MET A N 1
ATOM 648 C CA . MET A 1 85 ? 16.853 -7.772 0.872 1.00 96.75 85 MET A CA 1
ATOM 649 C C . MET A 1 85 ? 16.259 -6.455 0.328 1.00 96.75 85 MET A C 1
ATOM 651 O O . MET A 1 85 ? 15.973 -5.532 1.097 1.00 96.75 85 MET A O 1
ATOM 655 N N . LEU A 1 86 ? 16.104 -6.347 -0.994 1.00 97.44 86 LEU A N 1
ATOM 656 C CA . LEU A 1 86 ? 15.744 -5.120 -1.691 1.00 97.44 86 LEU A CA 1
ATOM 657 C C . LEU A 1 86 ? 14.571 -5.368 -2.631 1.00 97.44 86 LEU A C 1
ATOM 659 O O . LEU A 1 86 ? 14.538 -6.356 -3.375 1.00 97.44 86 LEU A O 1
ATOM 663 N N . GLY A 1 87 ? 13.630 -4.433 -2.659 1.00 98.00 87 GLY A N 1
ATOM 664 C CA . GLY A 1 87 ? 12.592 -4.461 -3.671 1.00 98.00 87 GLY A CA 1
ATOM 665 C C . GLY A 1 87 ? 11.573 -3.345 -3.558 1.00 98.00 87 GLY A C 1
ATOM 666 O O . GLY A 1 87 ? 11.735 -2.369 -2.822 1.00 98.00 87 GLY A O 1
ATOM 667 N N . MET A 1 88 ? 10.524 -3.491 -4.354 1.00 97.69 88 MET A N 1
ATOM 668 C CA . MET A 1 88 ? 9.490 -2.489 -4.547 1.00 97.69 88 MET A CA 1
ATOM 669 C C . MET A 1 88 ? 8.114 -3.136 -4.502 1.00 97.69 88 MET A C 1
ATOM 671 O O . MET A 1 88 ? 7.925 -4.251 -4.993 1.00 97.69 88 MET A O 1
ATOM 675 N N . LEU A 1 89 ? 7.152 -2.411 -3.946 1.00 97.25 89 LEU A N 1
ATOM 676 C CA . LEU A 1 89 ? 5.743 -2.772 -3.970 1.00 97.25 89 LEU A CA 1
ATOM 677 C C . LEU A 1 89 ? 4.941 -1.643 -4.599 1.00 97.25 89 LEU A C 1
ATOM 679 O O . LEU A 1 89 ? 5.203 -0.465 -4.354 1.00 97.25 89 LEU A O 1
ATOM 683 N N . GLU A 1 90 ? 3.948 -2.010 -5.389 1.00 96.62 90 GLU A N 1
ATOM 684 C CA . GLU A 1 90 ? 2.909 -1.096 -5.823 1.00 96.62 90 GLU A CA 1
ATOM 685 C C . GLU A 1 90 ? 2.099 -0.641 -4.608 1.00 96.62 90 GLU A C 1
ATOM 687 O O . GLU A 1 90 ? 1.716 -1.431 -3.743 1.00 96.62 90 GLU A O 1
ATOM 692 N N . VAL A 1 91 ? 1.824 0.655 -4.549 1.00 95.94 91 VAL A N 1
ATOM 693 C CA . VAL A 1 91 ? 0.942 1.218 -3.537 1.00 95.94 91 VAL A CA 1
ATOM 694 C C . VAL A 1 91 ? -0.481 1.274 -4.080 1.00 95.94 91 VAL A C 1
ATOM 696 O O . VAL A 1 91 ? -0.771 1.976 -5.049 1.00 95.94 91 VAL A O 1
ATOM 699 N N . VAL A 1 92 ? -1.394 0.610 -3.375 1.00 94.69 92 VAL A N 1
ATOM 700 C CA . VAL A 1 92 ? -2.828 0.676 -3.665 1.00 94.69 92 VAL A CA 1
ATOM 701 C C . VAL A 1 92 ? -3.392 2.009 -3.173 1.00 94.69 92 VAL A C 1
ATOM 703 O O . VAL A 1 92 ? -3.473 2.270 -1.972 1.00 94.69 92 VAL A O 1
ATOM 706 N N . GLN A 1 93 ? -3.798 2.868 -4.104 1.00 92.38 93 GLN A N 1
ATOM 707 C CA . GLN A 1 93 ? -4.393 4.167 -3.785 1.00 92.38 93 GLN A CA 1
ATOM 708 C C . GLN A 1 93 ? -5.794 4.018 -3.174 1.00 92.38 93 GLN A C 1
ATOM 710 O O . GLN A 1 93 ? -6.490 3.033 -3.412 1.00 92.38 93 GLN A O 1
ATOM 715 N N . ASN A 1 94 ? -6.240 5.033 -2.426 1.00 92.19 94 ASN A N 1
ATOM 716 C CA . ASN A 1 94 ? -7.544 5.038 -1.745 1.00 92.19 94 ASN A CA 1
ATOM 717 C C . ASN A 1 94 ? -7.746 3.833 -0.807 1.00 92.19 94 ASN A C 1
ATOM 719 O O . ASN A 1 94 ? -8.864 3.332 -0.667 1.00 92.19 94 ASN A O 1
ATOM 723 N N . SER A 1 95 ? -6.659 3.363 -0.196 1.00 93.62 95 SER A N 1
ATOM 724 C CA . SER A 1 95 ? -6.656 2.287 0.788 1.00 93.62 95 SER A CA 1
ATOM 725 C C . SER A 1 95 ? -6.194 2.812 2.146 1.00 93.62 95 SER A C 1
ATOM 727 O O . SER A 1 95 ? -5.501 3.825 2.231 1.00 93.62 95 SER A O 1
ATOM 729 N N . GLU A 1 96 ? -6.610 2.131 3.208 1.00 94.19 96 GLU A N 1
ATOM 730 C CA . GLU A 1 96 ? -6.199 2.427 4.576 1.00 94.19 96 GLU A CA 1
ATOM 731 C C . GLU A 1 96 ? -6.048 1.116 5.351 1.00 94.19 96 GLU A C 1
ATOM 733 O O . GLU A 1 96 ? -6.763 0.142 5.091 1.00 94.19 96 GLU A O 1
ATOM 738 N N . THR A 1 97 ? -5.115 1.074 6.303 1.00 92.56 97 THR A N 1
ATOM 739 C CA . THR A 1 97 ? -4.940 -0.109 7.147 1.00 92.56 97 THR A CA 1
ATOM 740 C C . THR A 1 97 ? -6.104 -0.238 8.128 1.00 92.56 97 THR A C 1
ATOM 742 O O . THR A 1 97 ? -6.602 0.743 8.683 1.00 92.56 97 THR A O 1
ATOM 745 N N . ILE A 1 98 ? -6.516 -1.472 8.424 1.00 91.75 98 ILE A N 1
ATOM 746 C CA . ILE A 1 98 ? -7.551 -1.726 9.440 1.00 91.75 98 ILE A CA 1
ATOM 747 C C . ILE A 1 98 ? -7.130 -1.160 10.806 1.00 91.75 98 ILE A C 1
ATOM 749 O O . ILE A 1 98 ? -7.964 -0.634 11.540 1.00 91.75 98 ILE A O 1
ATOM 753 N N . ALA A 1 99 ? -5.832 -1.204 11.127 1.00 88.94 99 ALA A N 1
ATOM 754 C CA . ALA A 1 99 ? -5.287 -0.619 12.347 1.00 88.94 99 ALA A CA 1
ATOM 755 C C . ALA A 1 99 ? -5.534 0.897 12.424 1.00 88.94 99 ALA A C 1
ATOM 757 O O . ALA A 1 99 ? -5.976 1.382 13.466 1.00 88.94 99 ALA A O 1
ATOM 758 N N . ASN A 1 100 ? -5.316 1.630 11.328 1.00 90.44 100 ASN A N 1
ATOM 759 C CA . ASN A 1 100 ? -5.573 3.068 11.268 1.00 90.44 100 ASN A CA 1
ATOM 760 C C . ASN A 1 100 ? -7.071 3.381 11.316 1.00 90.44 100 ASN A C 1
ATOM 762 O O . ASN A 1 100 ? -7.469 4.267 12.071 1.00 90.44 100 ASN A O 1
ATOM 766 N N . ILE A 1 101 ? -7.913 2.615 10.611 1.00 91.94 101 ILE A N 1
ATOM 767 C CA . ILE A 1 101 ? -9.379 2.771 10.666 1.00 91.94 101 ILE A CA 1
ATOM 768 C C . ILE A 1 101 ? -9.884 2.614 12.108 1.00 91.94 101 ILE A C 1
ATOM 770 O O . ILE A 1 101 ? -10.617 3.463 12.618 1.00 91.94 101 ILE A O 1
ATOM 774 N N . VAL A 1 102 ? -9.461 1.554 12.801 1.00 90.88 102 VAL A N 1
ATOM 775 C CA . VAL A 1 102 ? -9.855 1.307 14.196 1.00 90.88 102 VAL A CA 1
ATOM 776 C C . VAL A 1 102 ? -9.253 2.354 15.137 1.00 90.88 102 VAL A C 1
ATOM 778 O O . VAL A 1 102 ? -9.937 2.847 16.033 1.00 90.88 102 VAL A O 1
ATOM 781 N N . GLY A 1 103 ? -7.992 2.732 14.926 1.00 88.56 103 GLY A N 1
ATOM 782 C CA . GLY A 1 103 ? -7.290 3.731 15.730 1.00 88.56 103 GLY A CA 1
ATOM 783 C C . GLY A 1 103 ? -7.857 5.148 15.604 1.00 88.56 103 GLY A C 1
ATOM 784 O O . GLY A 1 103 ? -7.782 5.912 16.570 1.00 88.56 103 GLY A O 1
ATOM 785 N N . ALA A 1 104 ? -8.442 5.492 14.455 1.00 88.19 104 ALA A N 1
ATOM 786 C CA . ALA A 1 104 ? -9.146 6.753 14.223 1.00 88.19 104 ALA A CA 1
ATOM 787 C C . ALA A 1 104 ? -10.505 6.807 14.938 1.00 88.19 104 ALA A C 1
ATOM 789 O O . ALA A 1 104 ? -10.961 7.882 15.314 1.00 88.19 104 ALA A O 1
ATOM 790 N N . ALA A 1 105 ? -11.130 5.652 15.184 1.00 87.25 105 ALA A N 1
ATOM 791 C CA . ALA A 1 105 ? -12.378 5.557 15.937 1.00 87.25 105 ALA A CA 1
ATOM 792 C C . ALA A 1 105 ? -12.185 5.629 17.467 1.00 87.25 105 ALA A C 1
ATOM 794 O O . ALA A 1 105 ? -13.172 5.615 18.211 1.00 87.25 105 ALA A O 1
ATOM 795 N N . VAL A 1 106 ? -10.938 5.649 17.955 1.00 88.00 106 VAL A N 1
ATOM 796 C CA . VAL A 1 106 ? -10.601 5.851 19.373 1.00 88.00 106 VAL A CA 1
ATOM 797 C C . VAL A 1 106 ? -10.614 7.340 19.696 1.00 88.00 106 VAL A C 1
ATOM 799 O O . VAL A 1 106 ? -10.180 8.155 18.887 1.00 88.00 106 VAL A O 1
ATOM 802 N N . ASP A 1 107 ? -11.064 7.683 20.904 1.00 86.19 107 ASP A N 1
ATOM 803 C CA . ASP A 1 107 ? -11.050 9.054 21.409 1.00 86.19 107 ASP A CA 1
ATOM 804 C C . ASP A 1 107 ? -9.650 9.698 21.246 1.00 86.19 107 ASP A C 1
ATOM 806 O O . ASP A 1 107 ? -8.666 9.179 21.798 1.00 86.19 107 ASP A O 1
ATOM 810 N N . PRO A 1 108 ? -9.537 10.820 20.505 1.00 85.88 108 PRO A N 1
ATOM 811 C CA . PRO A 1 108 ? -8.272 11.513 20.280 1.00 85.88 108 PRO A CA 1
ATOM 812 C C . PRO A 1 108 ? -7.575 11.986 21.561 1.00 85.88 108 PRO A C 1
ATOM 814 O O . PRO A 1 108 ? -6.354 12.146 21.550 1.00 85.88 108 PRO A O 1
ATOM 817 N N . SER A 1 109 ? -8.320 12.196 22.652 1.00 89.06 109 SER A N 1
ATOM 818 C CA . SER A 1 109 ? -7.785 12.628 23.949 1.00 89.06 109 SER A CA 1
ATOM 819 C C . SER A 1 109 ? -6.975 11.537 24.656 1.00 89.06 109 SER A C 1
ATOM 821 O O . SER A 1 109 ? -6.117 11.833 25.493 1.00 89.06 109 SER A O 1
ATOM 823 N N . LEU A 1 110 ? -7.197 10.264 24.307 1.00 88.25 110 LEU A N 1
ATOM 824 C CA . LEU A 1 110 ? -6.456 9.152 24.882 1.00 88.25 110 LEU A CA 1
ATOM 825 C C . LEU A 1 110 ? -5.047 9.085 24.290 1.00 88.25 110 LEU A C 1
ATOM 827 O O . LEU A 1 110 ? -4.847 9.042 23.074 1.00 88.25 110 LEU A O 1
ATOM 831 N N . GLN A 1 111 ? -4.055 8.992 25.174 1.00 86.00 111 GLN A N 1
ATOM 832 C CA . GLN A 1 111 ? -2.644 8.872 24.812 1.00 86.00 111 GLN A CA 1
ATOM 833 C C . GLN A 1 111 ? -2.012 7.599 25.390 1.00 86.00 111 GLN A C 1
ATOM 835 O O . GLN A 1 111 ? -2.515 6.984 26.338 1.00 86.00 111 GLN A O 1
ATOM 840 N N . GLY A 1 112 ? -0.889 7.194 24.793 1.00 88.75 112 GLY A N 1
ATOM 841 C CA . GLY A 1 112 ? -0.057 6.094 25.276 1.00 88.75 112 GLY A CA 1
ATOM 842 C C . GLY A 1 112 ? -0.795 4.756 25.377 1.00 88.75 112 GLY A C 1
ATOM 843 O O . GLY A 1 112 ? -1.526 4.345 24.474 1.00 88.75 112 GLY A O 1
ATOM 844 N N . MET A 1 113 ? -0.582 4.047 26.488 1.00 87.56 113 MET A N 1
ATOM 845 C CA . MET A 1 113 ? -1.103 2.692 26.689 1.00 87.56 113 MET A CA 1
ATOM 846 C C . MET A 1 113 ? -2.637 2.634 26.743 1.00 87.56 113 MET A C 1
ATOM 848 O O . MET A 1 113 ? -3.217 1.677 26.234 1.00 87.56 113 MET A O 1
ATOM 852 N N . LYS A 1 114 ? -3.304 3.676 27.265 1.00 88.12 114 LYS A N 1
ATOM 853 C CA . LYS A 1 114 ? -4.777 3.748 27.301 1.00 88.12 114 LYS A CA 1
ATOM 854 C C . LYS A 1 114 ? -5.372 3.715 25.892 1.00 88.12 114 LYS A C 1
ATOM 856 O O . LYS A 1 114 ? -6.296 2.949 25.639 1.00 88.12 114 LYS A O 1
ATOM 861 N N . ARG A 1 115 ? -4.783 4.474 24.960 1.00 88.69 115 ARG A N 1
ATOM 862 C CA . ARG A 1 115 ? -5.209 4.498 23.553 1.00 88.69 115 ARG A CA 1
ATOM 863 C C . ARG A 1 115 ? -5.044 3.133 22.882 1.00 88.69 115 ARG A C 1
ATOM 865 O O . ARG A 1 115 ? -5.943 2.696 22.176 1.00 88.69 115 ARG A O 1
ATOM 872 N N . LYS A 1 116 ? -3.917 2.447 23.122 1.00 85.31 116 LYS A N 1
ATOM 873 C CA . LYS A 1 116 ? -3.651 1.110 22.554 1.00 85.31 116 LYS A CA 1
ATOM 874 C C . LYS A 1 116 ? -4.665 0.070 23.029 1.00 85.31 116 LYS A C 1
ATOM 876 O O . LYS A 1 116 ? -5.157 -0.709 22.220 1.00 85.31 116 LYS A O 1
ATOM 881 N N . VAL A 1 117 ? -4.985 0.075 24.325 1.00 87.69 117 VAL A N 1
ATOM 882 C CA . VAL A 1 117 ? -5.985 -0.836 24.904 1.00 87.69 117 VAL A CA 1
ATOM 883 C C . VAL A 1 117 ? -7.367 -0.566 24.313 1.00 87.69 117 VAL A C 1
ATOM 885 O O . VAL A 1 117 ? -8.067 -1.505 23.944 1.00 87.69 117 VAL A O 1
ATOM 888 N N . GLU A 1 118 ? -7.746 0.703 24.177 1.00 87.12 118 GLU A N 1
ATOM 889 C CA . GLU A 1 118 ? -9.040 1.067 23.600 1.00 87.12 118 GLU A CA 1
ATOM 890 C C . GLU A 1 118 ? -9.133 0.703 22.111 1.00 87.12 118 GLU A C 1
ATOM 892 O O . GLU A 1 118 ? -10.127 0.119 21.683 1.00 87.12 118 GLU A O 1
ATOM 897 N N . ALA A 1 119 ? -8.070 0.941 21.333 1.00 85.25 119 ALA A N 1
ATOM 898 C CA . ALA A 1 119 ? -7.988 0.502 19.939 1.00 85.25 119 ALA A CA 1
ATOM 899 C C . ALA A 1 119 ? -8.170 -1.017 19.821 1.00 85.25 119 ALA A C 1
ATOM 901 O O . ALA A 1 119 ? -8.983 -1.477 19.025 1.00 85.25 119 ALA A O 1
ATOM 902 N N . ALA A 1 120 ? -7.479 -1.798 20.659 1.00 84.00 120 ALA A N 1
ATOM 903 C CA . ALA A 1 120 ? -7.585 -3.255 20.658 1.00 84.00 120 ALA A CA 1
ATOM 904 C C . ALA A 1 120 ? -9.006 -3.748 20.986 1.00 84.00 120 ALA A C 1
ATOM 906 O O . ALA A 1 120 ? -9.476 -4.703 20.373 1.00 84.00 120 ALA A O 1
ATOM 907 N N . LYS A 1 121 ? -9.721 -3.081 21.904 1.00 85.12 121 LYS A N 1
ATOM 908 C CA . LYS A 1 121 ? -11.133 -3.392 22.191 1.00 85.12 121 LYS A CA 1
ATOM 909 C C . LYS A 1 121 ? -12.038 -3.098 20.996 1.00 85.12 121 LYS A C 1
ATOM 911 O O . LYS A 1 121 ? -12.934 -3.886 20.702 1.00 85.12 121 LYS A O 1
ATOM 916 N N . LYS A 1 122 ? -11.795 -1.987 20.296 1.00 82.88 122 LYS A N 1
ATOM 917 C CA . LYS A 1 122 ? -12.588 -1.574 19.130 1.00 82.88 122 LYS A CA 1
ATOM 918 C C . LYS A 1 122 ? -12.416 -2.472 17.907 1.00 82.88 122 LYS A C 1
ATOM 920 O O . LYS A 1 122 ? -13.318 -2.494 17.081 1.00 82.88 122 LYS A O 1
ATOM 925 N N . VAL A 1 123 ? -11.341 -3.259 17.807 1.00 79.50 123 VAL A N 1
ATOM 926 C CA . VAL A 1 123 ? -11.183 -4.258 16.727 1.00 79.50 123 VAL A CA 1
ATOM 927 C C . VAL A 1 123 ? -12.358 -5.246 16.692 1.00 79.50 123 VAL A C 1
ATOM 929 O O . VAL A 1 123 ? -12.770 -5.669 15.618 1.00 79.50 123 VAL A O 1
ATOM 932 N N . TYR A 1 124 ? -12.934 -5.576 17.853 1.00 79.44 124 TYR A N 1
ATOM 933 C CA . TYR A 1 124 ? -14.069 -6.499 17.962 1.00 79.44 124 TYR A CA 1
ATOM 934 C C . TYR A 1 124 ? -15.437 -5.814 17.824 1.00 79.44 124 TYR A C 1
ATOM 936 O O . TYR A 1 124 ? -16.467 -6.488 17.844 1.00 79.44 124 TYR A O 1
ATOM 944 N N . GLN A 1 125 ? -15.473 -4.484 17.698 1.00 80.50 125 GLN A N 1
ATOM 945 C CA . GLN A 1 125 ? -16.716 -3.757 17.472 1.00 80.50 125 GLN A CA 1
ATOM 946 C C . GLN A 1 125 ? -17.114 -3.877 16.000 1.00 80.50 125 GLN A C 1
ATOM 948 O O . GLN A 1 125 ? -16.447 -3.365 15.101 1.00 80.50 125 GLN A O 1
ATOM 953 N N . VAL A 1 126 ? -18.230 -4.569 15.771 1.00 71.00 126 VAL A N 1
ATOM 954 C CA . VAL A 1 126 ? -18.745 -4.936 14.441 1.00 71.00 126 VAL A CA 1
ATOM 955 C C . VAL A 1 126 ? -19.024 -3.709 13.559 1.00 71.00 126 VAL A C 1
ATOM 957 O O . VAL A 1 126 ? -18.983 -3.784 12.333 1.00 71.00 126 VAL A O 1
ATOM 960 N N . ASP A 1 127 ? -19.293 -2.554 14.160 1.00 87.50 127 ASP A N 1
ATOM 961 C CA . ASP A 1 127 ? -19.792 -1.369 13.474 1.00 87.50 127 ASP A CA 1
ATOM 962 C C . ASP A 1 127 ? -18.697 -0.426 12.951 1.00 87.50 127 ASP A C 1
ATOM 964 O O . ASP A 1 127 ? -18.964 0.313 12.002 1.00 87.50 127 ASP A O 1
ATOM 968 N N . VAL A 1 128 ? -17.477 -0.454 13.502 1.00 90.31 128 VAL A N 1
ATOM 969 C CA . VAL A 1 128 ? -16.411 0.518 13.175 1.00 90.31 128 VAL A CA 1
ATOM 970 C C . VAL A 1 128 ? -16.076 0.514 11.683 1.00 90.31 128 VAL A C 1
ATOM 972 O O . VAL A 1 128 ? -16.170 1.551 11.024 1.00 90.31 128 VAL A O 1
ATOM 975 N N . ILE A 1 129 ? -15.764 -0.660 11.131 1.00 89.88 129 ILE A N 1
ATOM 976 C CA . ILE A 1 129 ? -15.427 -0.810 9.708 1.00 89.88 129 ILE A CA 1
ATOM 977 C C . ILE A 1 129 ? -16.645 -0.478 8.837 1.00 89.88 129 ILE A C 1
ATOM 979 O O . ILE A 1 129 ? -16.520 0.215 7.830 1.00 89.88 129 ILE A O 1
ATOM 983 N N . SER A 1 130 ? -17.842 -0.917 9.239 1.00 91.12 130 SER A N 1
ATOM 984 C CA . SER A 1 130 ? -19.068 -0.668 8.470 1.00 91.12 130 SER A CA 1
ATOM 985 C C . SER A 1 130 ? -19.411 0.824 8.363 1.00 91.12 130 SER A C 1
ATOM 987 O O . SER A 1 130 ? -19.863 1.278 7.313 1.00 91.12 130 SER A O 1
ATOM 989 N N . ARG A 1 131 ? -19.173 1.600 9.428 1.00 91.50 131 ARG A N 1
ATOM 990 C CA . ARG A 1 131 ? -19.377 3.052 9.454 1.00 91.50 131 ARG A CA 1
ATOM 991 C C . ARG A 1 131 ? -18.371 3.750 8.547 1.00 91.50 131 ARG A C 1
ATOM 993 O O . ARG A 1 131 ? -18.789 4.510 7.680 1.00 91.50 131 ARG A O 1
ATOM 1000 N N . TRP A 1 132 ? -17.089 3.410 8.684 1.00 91.44 132 TRP A N 1
ATOM 1001 C CA . TRP A 1 132 ? -16.036 3.944 7.822 1.00 91.44 132 TRP A CA 1
ATOM 1002 C C . TRP A 1 132 ? -16.352 3.684 6.341 1.00 91.44 132 TRP A C 1
ATOM 1004 O O . TRP A 1 132 ? -16.333 4.605 5.530 1.00 91.44 132 TRP A O 1
ATOM 1014 N N . LEU A 1 133 ? -16.765 2.460 5.991 1.00 92.69 133 LEU A N 1
ATOM 1015 C CA . LEU A 1 133 ? -17.166 2.118 4.622 1.00 92.69 133 LEU A CA 1
ATOM 1016 C C . LEU A 1 133 ? -18.356 2.951 4.121 1.00 92.69 133 LEU A C 1
ATOM 1018 O O . LEU A 1 133 ? -18.373 3.346 2.955 1.00 92.69 133 LEU A O 1
ATOM 1022 N N . LYS A 1 134 ? -19.360 3.229 4.963 1.00 92.62 134 LYS A N 1
ATOM 1023 C CA . LYS A 1 134 ? -20.502 4.080 4.581 1.00 92.62 134 LYS A CA 1
ATOM 1024 C C . LYS A 1 134 ? -20.057 5.511 4.284 1.00 92.62 134 LYS A C 1
ATOM 1026 O O . LYS A 1 134 ? -20.460 6.053 3.260 1.00 92.62 134 LYS A O 1
ATOM 1031 N N . GLU A 1 135 ? -19.202 6.083 5.124 1.00 91.81 135 GLU A N 1
ATOM 1032 C CA . GLU A 1 135 ? -18.663 7.438 4.946 1.00 91.81 135 GLU A CA 1
ATOM 1033 C C . GLU A 1 135 ? -17.860 7.557 3.640 1.00 91.81 135 GLU A C 1
ATOM 1035 O O . GLU A 1 135 ? -18.117 8.453 2.833 1.00 91.81 135 GLU A O 1
ATOM 1040 N N . GLN A 1 136 ? -16.960 6.602 3.366 1.00 91.81 136 GLN A N 1
ATOM 1041 C CA . GLN A 1 136 ? -16.160 6.609 2.133 1.00 91.81 136 GLN A CA 1
ATOM 1042 C C . GLN A 1 136 ? -17.022 6.475 0.867 1.00 91.81 136 GLN A C 1
ATOM 1044 O O . GLN A 1 136 ? -16.727 7.080 -0.166 1.00 91.81 136 GLN A O 1
ATOM 1049 N N . ASN A 1 137 ? -18.106 5.697 0.926 1.00 91.69 137 ASN A N 1
ATOM 1050 C CA . ASN A 1 137 ? -18.992 5.497 -0.221 1.00 91.69 137 ASN A CA 1
ATOM 1051 C C . ASN A 1 137 ? -19.957 6.670 -0.453 1.00 91.69 137 ASN A C 1
ATOM 1053 O O . ASN A 1 137 ? -20.281 6.957 -1.605 1.00 91.69 137 ASN A O 1
ATOM 1057 N N . GLN A 1 138 ? -20.373 7.388 0.594 1.00 86.12 138 GLN A N 1
ATOM 1058 C CA . GLN A 1 138 ? -21.178 8.610 0.451 1.00 86.12 138 GLN A CA 1
ATOM 1059 C C . GLN A 1 138 ? -20.385 9.722 -0.245 1.00 86.12 138 GLN A C 1
ATOM 1061 O O . GLN A 1 138 ? -20.896 10.368 -1.160 1.00 86.12 138 GLN A O 1
ATOM 1066 N N . GLY A 1 139 ? -19.104 9.881 0.105 1.00 67.44 139 GLY A N 1
ATOM 1067 C CA . GLY A 1 139 ? -18.207 10.824 -0.571 1.00 67.44 139 GLY A CA 1
ATOM 1068 C C . GLY A 1 139 ? -18.021 10.532 -2.068 1.00 67.44 139 GLY A C 1
ATOM 1069 O O . GLY A 1 139 ? -17.839 11.455 -2.859 1.00 67.44 139 GLY A O 1
ATOM 1070 N N . ARG A 1 140 ? -18.121 9.258 -2.479 1.00 62.19 140 ARG A N 1
ATOM 1071 C CA . ARG A 1 140 ? -18.032 8.830 -3.889 1.00 62.19 140 ARG A CA 1
ATOM 1072 C C . ARG A 1 140 ? -19.321 9.032 -4.689 1.00 62.19 140 ARG A C 1
ATOM 1074 O O . ARG A 1 140 ? -19.245 9.165 -5.907 1.00 62.19 140 ARG A O 1
ATOM 1081 N N . ALA A 1 141 ? -20.486 9.020 -4.042 1.00 61.19 141 ALA A N 1
ATOM 1082 C CA . ALA A 1 141 ? -21.754 9.316 -4.709 1.00 61.19 141 ALA A CA 1
ATOM 1083 C C . ALA A 1 141 ? -21.839 10.812 -5.053 1.00 61.19 141 ALA A C 1
ATOM 1085 O O . ALA A 1 141 ? -22.042 11.173 -6.208 1.00 61.19 141 ALA A O 1
ATOM 1086 N N . ASN A 1 142 ? -21.519 11.670 -4.082 1.00 57.72 142 ASN A N 1
ATOM 1087 C CA . ASN A 1 142 ? -21.598 13.123 -4.239 1.00 57.72 142 ASN A CA 1
ATOM 1088 C C . ASN A 1 142 ? -20.606 13.694 -5.274 1.00 57.72 142 ASN A C 1
ATOM 1090 O O . ASN A 1 142 ? -20.856 14.753 -5.841 1.00 57.72 142 ASN A O 1
ATOM 1094 N N . SER A 1 143 ? -19.481 13.015 -5.537 1.00 56.38 143 SER A N 1
ATOM 1095 C CA . SER A 1 143 ? -18.501 13.435 -6.553 1.00 56.38 143 SER A CA 1
ATOM 1096 C C . SER A 1 143 ? -18.843 12.992 -7.978 1.00 56.38 143 SER A C 1
ATOM 1098 O O . SER A 1 143 ? -18.284 13.532 -8.929 1.00 56.38 143 SER A O 1
ATOM 1100 N N . ARG A 1 144 ? -19.761 12.031 -8.155 1.00 52.84 144 ARG A N 1
ATOM 1101 C CA . ARG A 1 144 ? -20.254 11.626 -9.482 1.00 52.84 144 ARG A CA 1
ATOM 1102 C C . ARG A 1 144 ? -21.356 12.547 -9.997 1.00 52.84 144 ARG A C 1
ATOM 1104 O O . ARG A 1 144 ? -21.401 12.792 -11.197 1.00 52.84 144 ARG A O 1
ATOM 1111 N N . ASP A 1 145 ? -22.172 13.112 -9.111 1.00 49.47 145 ASP A N 1
ATOM 1112 C CA . ASP A 1 145 ? -23.281 13.996 -9.502 1.00 49.47 145 ASP A CA 1
ATOM 1113 C C . ASP A 1 145 ? -22.811 15.372 -10.020 1.00 49.47 145 ASP A C 1
ATOM 1115 O O . ASP A 1 145 ? -23.522 16.037 -10.772 1.00 49.47 145 ASP A O 1
ATOM 1119 N N . THR A 1 146 ? -21.578 15.789 -9.709 1.00 47.81 146 THR A N 1
ATOM 1120 C CA . THR A 1 146 ? -20.974 17.023 -10.248 1.00 47.81 146 THR A CA 1
ATOM 1121 C C . THR A 1 146 ? -20.289 16.833 -11.606 1.00 47.81 146 THR A C 1
ATOM 1123 O O . THR A 1 146 ? -19.990 17.819 -12.279 1.00 47.81 146 THR A O 1
ATOM 1126 N N . ALA A 1 147 ? -20.101 15.591 -12.063 1.00 46.59 147 ALA A N 1
ATOM 1127 C CA . ALA A 1 147 ? -19.596 15.262 -13.395 1.00 46.59 147 ALA A CA 1
ATOM 1128 C C . ALA A 1 147 ? -20.760 14.948 -14.355 1.00 46.59 147 ALA A C 1
ATOM 1130 O O . ALA A 1 147 ? -20.858 13.859 -14.920 1.00 46.59 147 ALA A O 1
ATOM 1131 N N . SER A 1 148 ? -21.674 15.905 -14.535 1.00 38.38 148 SER A N 1
ATOM 1132 C CA . SER A 1 148 ? -22.712 15.813 -15.568 1.00 38.38 148 SER A CA 1
ATOM 1133 C C . SER A 1 148 ? -22.078 15.946 -16.961 1.00 38.38 148 SER A C 1
ATOM 1135 O O . SER A 1 148 ? -21.400 16.928 -17.259 1.00 38.38 148 SER A O 1
ATOM 1137 N N . ALA A 1 149 ? -22.276 14.931 -17.804 1.00 36.25 149 ALA A N 1
ATOM 1138 C CA . ALA A 1 149 ? -21.727 14.827 -19.155 1.00 36.25 149 ALA A CA 1
ATOM 1139 C C . ALA A 1 149 ? -22.207 15.957 -20.096 1.00 36.25 149 ALA A C 1
ATOM 1141 O O . ALA A 1 149 ? -23.374 16.348 -20.024 1.00 36.25 149 ALA A O 1
ATOM 1142 N N . PRO A 1 150 ? -21.377 16.439 -21.044 1.00 38.19 150 PRO A N 1
ATOM 1143 C CA . PRO A 1 150 ? -21.860 17.303 -22.111 1.00 38.19 150 PRO A CA 1
ATOM 1144 C C . PRO A 1 150 ? -22.720 16.486 -23.084 1.00 38.19 150 PRO A C 1
ATOM 1146 O O . PRO A 1 150 ? -22.294 15.467 -23.633 1.00 38.19 150 PRO A O 1
ATOM 1149 N N . SER A 1 151 ? -23.948 16.945 -23.308 1.00 39.72 151 SER A N 1
ATOM 1150 C CA . SER A 1 151 ? -24.876 16.392 -24.287 1.00 39.72 151 SER A CA 1
ATOM 1151 C C . SER A 1 151 ? -24.368 16.640 -25.712 1.00 39.72 151 SER A C 1
ATOM 1153 O O . SER A 1 151 ? -24.585 17.710 -26.277 1.00 39.72 151 SER A O 1
ATOM 1155 N N . HIS A 1 152 ? -23.739 15.638 -26.323 1.00 36.06 152 HIS A N 1
ATOM 1156 C CA . HIS A 1 152 ? -23.593 15.578 -27.775 1.00 36.06 152 HIS A CA 1
ATOM 1157 C C . HIS A 1 152 ? -24.109 14.241 -28.300 1.00 36.06 152 HIS A C 1
ATOM 1159 O O . HIS A 1 152 ? -23.494 13.191 -28.133 1.00 36.06 152 HIS A O 1
ATOM 1165 N N . SER A 1 153 ? -25.259 14.306 -28.970 1.00 41.38 153 SER A N 1
ATOM 1166 C CA . SER A 1 153 ? -25.778 13.251 -29.832 1.00 41.38 153 SER A CA 1
ATOM 1167 C C . SER A 1 153 ? -24.761 12.948 -30.935 1.00 41.38 153 SER A C 1
ATOM 1169 O O . SER A 1 153 ? -24.543 13.775 -31.824 1.00 41.38 153 SER A O 1
ATOM 1171 N N . ARG A 1 154 ? -24.144 11.766 -30.898 1.00 32.91 154 ARG A N 1
ATOM 1172 C CA . ARG A 1 154 ? -23.336 11.243 -32.002 1.00 32.91 154 ARG A CA 1
ATOM 1173 C C . ARG A 1 154 ? -23.797 9.824 -32.314 1.00 32.91 154 ARG A C 1
ATOM 1175 O O . ARG A 1 154 ? -23.798 8.957 -31.448 1.00 32.91 154 ARG A O 1
ATOM 1182 N N . SER A 1 155 ? -24.256 9.636 -33.544 1.00 34.12 155 SER A N 1
ATOM 1183 C CA . SER A 1 155 ? -24.719 8.375 -34.117 1.00 34.12 155 SER A CA 1
ATOM 1184 C C . SER A 1 155 ? -23.610 7.312 -34.141 1.00 34.12 155 SER A C 1
ATOM 1186 O O . SER A 1 155 ? -22.446 7.612 -34.403 1.00 34.12 155 SER A O 1
ATOM 1188 N N . LEU A 1 156 ? -23.998 6.066 -33.855 1.00 32.25 156 LEU A N 1
ATOM 1189 C CA . LEU A 1 156 ? -23.150 4.866 -33.821 1.00 32.25 156 LEU A CA 1
ATOM 1190 C C . LEU A 1 156 ? -22.702 4.445 -35.237 1.00 32.25 156 LEU A C 1
ATOM 1192 O O . LEU A 1 156 ? -23.546 4.443 -36.136 1.00 32.25 156 LEU A O 1
ATOM 1196 N N . PRO A 1 157 ? -21.439 4.022 -35.457 1.00 34.12 157 PRO A N 1
ATOM 1197 C CA . PRO A 1 157 ? -21.056 3.292 -36.658 1.00 34.12 157 PRO A CA 1
ATOM 1198 C C . PRO A 1 157 ? -21.105 1.762 -36.468 1.00 34.12 157 PRO A C 1
ATOM 1200 O O . PRO A 1 157 ? -20.941 1.233 -35.372 1.00 34.12 157 PRO A O 1
ATOM 1203 N N . ASP A 1 158 ? -21.341 1.097 -37.598 1.00 33.78 158 ASP A N 1
ATOM 1204 C CA . ASP A 1 158 ? -21.715 -0.301 -37.848 1.00 33.78 158 ASP A CA 1
ATOM 1205 C C . ASP A 1 158 ? -20.674 -1.370 -37.419 1.00 33.78 158 ASP A C 1
ATOM 1207 O O . ASP A 1 158 ? -19.470 -1.250 -37.655 1.00 33.78 158 ASP A O 1
ATOM 1211 N N . GLU A 1 159 ? -21.154 -2.463 -36.818 1.00 38.06 159 GLU A N 1
ATOM 1212 C CA . GLU A 1 159 ? -20.396 -3.446 -36.022 1.00 38.06 159 GLU A CA 1
ATOM 1213 C C . GLU A 1 159 ? -19.882 -4.658 -36.835 1.00 38.06 159 GLU A C 1
ATOM 1215 O O . GLU A 1 159 ? -19.752 -5.774 -36.325 1.00 38.06 159 GLU A O 1
ATOM 1220 N N . ARG A 1 160 ? -19.590 -4.484 -38.133 1.00 35.34 160 ARG A N 1
ATOM 1221 C CA . ARG A 1 160 ? -19.280 -5.618 -39.035 1.00 35.34 160 ARG A CA 1
ATOM 1222 C C . ARG A 1 160 ? -17.804 -5.820 -39.400 1.00 35.34 160 ARG A C 1
ATOM 1224 O O . ARG A 1 160 ? -17.485 -6.802 -40.066 1.00 35.34 160 ARG A O 1
ATOM 1231 N N . SER A 1 161 ? -16.888 -4.958 -38.949 1.00 37.69 161 SER A N 1
ATOM 1232 C CA . SER A 1 161 ? -15.483 -4.967 -39.416 1.00 37.69 161 SER A CA 1
ATOM 1233 C C . SER A 1 161 ? -14.459 -5.610 -38.454 1.00 37.69 161 SER A C 1
ATOM 1235 O O . SER A 1 161 ? -13.364 -5.994 -38.858 1.00 37.69 161 SER A O 1
ATOM 1237 N N . THR A 1 162 ? -14.789 -5.832 -37.178 1.00 39.94 162 THR A N 1
ATOM 1238 C CA . THR A 1 162 ? -13.802 -6.241 -36.149 1.00 39.94 162 THR A CA 1
ATOM 1239 C C . THR A 1 162 ? -13.592 -7.755 -35.994 1.00 39.94 162 THR A C 1
ATOM 1241 O O . THR A 1 162 ? -12.710 -8.183 -35.247 1.00 39.94 162 THR A O 1
ATOM 1244 N N . ARG A 1 163 ? -14.336 -8.609 -36.713 1.00 39.03 163 ARG A N 1
ATOM 1245 C CA . ARG A 1 163 ? -14.307 -10.073 -36.494 1.00 39.03 163 ARG A CA 1
ATOM 1246 C C . ARG A 1 163 ? -13.164 -10.830 -37.181 1.00 39.03 163 ARG A C 1
ATOM 1248 O O . ARG A 1 163 ? -12.879 -11.958 -36.788 1.00 39.03 163 ARG A O 1
ATOM 1255 N N . VAL A 1 164 ? -12.493 -10.246 -38.175 1.00 43.09 164 VAL A N 1
ATOM 1256 C CA . VAL A 1 164 ? -11.521 -10.988 -39.008 1.00 43.09 164 VAL A CA 1
ATOM 1257 C C . VAL A 1 164 ? -10.110 -11.017 -38.393 1.00 43.09 164 VAL A C 1
ATOM 1259 O O . VAL A 1 164 ? -9.373 -11.981 -38.583 1.00 43.09 164 VAL A O 1
ATOM 1262 N N . GLY A 1 165 ? -9.742 -10.027 -37.568 1.00 39.59 165 GLY A N 1
ATOM 1263 C CA . GLY A 1 165 ? -8.396 -9.931 -36.975 1.00 39.59 165 GLY A CA 1
ATOM 1264 C C . GLY A 1 165 ? -8.119 -10.899 -35.815 1.00 39.59 165 GLY A C 1
ATOM 1265 O O . GLY A 1 165 ? -6.981 -11.332 -35.619 1.00 39.59 165 GLY A O 1
ATOM 1266 N N . ASN A 1 166 ? -9.152 -11.292 -35.065 1.00 41.41 166 ASN A N 1
ATOM 1267 C CA . ASN A 1 166 ? -8.971 -12.061 -33.826 1.00 41.41 166 ASN A CA 1
ATOM 1268 C C . ASN A 1 166 ? -8.794 -13.572 -34.051 1.00 41.41 166 ASN A C 1
ATOM 1270 O O . ASN A 1 166 ? -8.190 -14.252 -33.220 1.00 41.41 166 ASN A O 1
ATOM 1274 N N . VAL A 1 167 ? -9.233 -14.103 -35.196 1.00 48.06 167 VAL A N 1
ATOM 1275 C CA . VAL A 1 167 ? -9.100 -15.538 -35.515 1.00 48.06 167 VAL A CA 1
ATOM 1276 C C . VAL A 1 167 ? -7.642 -15.905 -35.840 1.00 48.06 167 VAL A C 1
ATOM 1278 O O . VAL A 1 167 ? -7.165 -16.979 -35.467 1.00 48.06 167 VAL A O 1
ATOM 1281 N N . SER A 1 168 ? -6.893 -14.986 -36.457 1.00 46.66 168 SER A N 1
ATOM 1282 C CA . SER A 1 168 ? -5.495 -15.200 -36.856 1.00 46.66 168 SER A CA 1
ATOM 1283 C C . SER A 1 168 ? -4.531 -15.217 -35.661 1.00 46.66 168 SER A C 1
ATOM 1285 O O . SER A 1 168 ? -3.640 -16.066 -35.605 1.00 46.66 168 SER A O 1
ATOM 1287 N N . LYS A 1 169 ? -4.748 -14.355 -34.654 1.00 46.34 169 LYS A N 1
ATOM 1288 C CA . LYS A 1 169 ? -3.948 -14.344 -33.411 1.00 46.34 169 LYS A CA 1
ATOM 1289 C C . LYS A 1 169 ? -4.180 -15.594 -32.556 1.00 46.34 169 LYS A C 1
ATOM 1291 O O . LYS A 1 169 ? -3.223 -16.171 -32.043 1.00 46.34 169 LYS A O 1
ATOM 1296 N N . ALA A 1 170 ? -5.426 -16.065 -32.465 1.00 46.00 170 ALA A N 1
ATOM 1297 C CA . ALA A 1 170 ? -5.762 -17.273 -31.709 1.00 46.00 170 ALA A CA 1
ATOM 1298 C C . ALA A 1 170 ? -5.149 -18.551 -32.322 1.00 46.00 170 ALA A C 1
ATOM 1300 O O . ALA A 1 170 ? -4.765 -19.473 -31.598 1.00 46.00 170 ALA A O 1
ATOM 1301 N N . ARG A 1 171 ? -5.001 -18.603 -33.655 1.00 48.09 171 ARG A N 1
ATOM 1302 C CA . ARG A 1 171 ? -4.357 -19.727 -34.357 1.00 48.09 171 ARG A CA 1
ATOM 1303 C C . ARG A 1 171 ? -2.835 -19.738 -34.175 1.00 48.09 171 ARG A C 1
ATOM 1305 O O . ARG A 1 171 ? -2.268 -20.817 -34.009 1.00 48.09 171 ARG A O 1
ATOM 1312 N N . ALA A 1 172 ? -2.198 -18.565 -34.138 1.00 49.47 172 ALA A N 1
ATOM 1313 C CA . ALA A 1 172 ? -0.758 -18.438 -33.910 1.00 49.47 172 ALA A CA 1
ATOM 1314 C C . ALA A 1 172 ? -0.343 -18.917 -32.503 1.00 49.47 172 ALA A C 1
ATOM 1316 O O . ALA A 1 172 ? 0.626 -19.665 -32.371 1.00 49.47 172 ALA A O 1
ATOM 1317 N N . LEU A 1 173 ? -1.125 -18.594 -31.461 1.00 44.38 173 LEU A N 1
ATOM 1318 C CA . LEU A 1 173 ? -0.844 -19.051 -30.091 1.00 44.38 173 LEU A CA 1
ATOM 1319 C C . LEU A 1 173 ? -0.960 -20.579 -29.930 1.00 44.38 173 LEU A C 1
ATOM 1321 O O . LEU A 1 173 ? -0.150 -21.199 -29.242 1.00 44.38 173 LEU A O 1
ATOM 1325 N N . ARG A 1 174 ? -1.935 -21.211 -30.600 1.00 50.25 174 ARG A N 1
ATOM 1326 C CA . ARG A 1 174 ? -2.118 -22.675 -30.547 1.00 50.25 174 ARG A CA 1
ATOM 1327 C C . ARG A 1 174 ? -0.992 -23.439 -31.249 1.00 50.25 174 ARG A C 1
ATOM 1329 O O . ARG A 1 174 ? -0.620 -24.521 -30.800 1.00 50.25 174 ARG A O 1
ATOM 1336 N N . GLN A 1 175 ? -0.431 -22.884 -32.324 1.00 46.81 175 GLN A N 1
ATOM 1337 C CA . GLN A 1 175 ? 0.693 -23.501 -33.037 1.00 46.81 175 GLN A CA 1
ATOM 1338 C C . GLN A 1 175 ? 2.003 -23.409 -32.241 1.00 46.81 175 GLN A C 1
ATOM 1340 O O . GLN A 1 175 ? 2.750 -24.388 -32.202 1.00 46.81 175 GLN A O 1
ATOM 1345 N N . ALA A 1 176 ? 2.236 -22.297 -31.534 1.00 48.41 176 ALA A N 1
ATOM 1346 C CA . ALA A 1 176 ? 3.402 -22.136 -30.662 1.00 48.41 176 ALA A CA 1
ATOM 1347 C C . ALA A 1 176 ? 3.392 -23.126 -29.479 1.00 48.41 176 ALA A C 1
ATOM 1349 O O . ALA A 1 176 ? 4.401 -23.774 -29.208 1.00 48.41 176 ALA A O 1
ATOM 1350 N N . ALA A 1 177 ? 2.236 -23.339 -28.837 1.00 47.12 177 ALA A N 1
ATOM 1351 C CA . ALA A 1 177 ? 2.110 -24.279 -27.715 1.00 47.12 177 ALA A CA 1
ATOM 1352 C C . ALA A 1 177 ? 2.366 -25.751 -28.116 1.00 47.12 177 ALA A C 1
ATOM 1354 O O . ALA A 1 177 ? 2.967 -26.522 -27.365 1.00 47.12 177 ALA A O 1
ATOM 1355 N N . SER A 1 178 ? 1.967 -26.138 -29.332 1.00 47.88 178 SER A N 1
ATOM 1356 C CA . SER A 1 178 ? 2.213 -27.477 -29.891 1.00 47.88 178 SER A CA 1
ATOM 1357 C C . SER A 1 178 ? 3.701 -27.737 -30.178 1.00 47.88 178 SER A C 1
ATOM 1359 O O . SER A 1 178 ? 4.182 -28.856 -29.979 1.00 47.88 178 SER A O 1
ATOM 1361 N N . ALA A 1 179 ? 4.451 -26.719 -30.615 1.00 47.12 179 ALA A N 1
ATOM 1362 C CA . ALA A 1 179 ? 5.882 -26.846 -30.900 1.00 47.12 179 ALA A CA 1
ATOM 1363 C C . ALA A 1 179 ? 6.710 -27.063 -29.619 1.00 47.12 179 ALA A C 1
ATOM 1365 O O . ALA A 1 179 ? 7.568 -27.946 -29.586 1.00 47.12 179 ALA A O 1
ATOM 1366 N N . THR A 1 180 ? 6.385 -26.348 -28.538 1.00 48.28 180 THR A N 1
ATOM 1367 C CA . THR A 1 180 ? 7.072 -26.478 -27.240 1.00 48.28 180 THR A CA 1
ATOM 1368 C C . THR A 1 180 ? 6.845 -27.851 -26.599 1.00 48.28 180 THR A C 1
ATOM 1370 O O . THR A 1 180 ? 7.776 -28.463 -26.080 1.00 48.28 180 THR A O 1
ATOM 1373 N N . SER A 1 181 ? 5.637 -28.411 -26.725 1.00 44.09 181 SER A N 1
ATOM 1374 C CA . SER A 1 181 ? 5.316 -29.746 -26.191 1.00 44.09 181 SER A CA 1
ATOM 1375 C C . SER A 1 181 ? 5.999 -30.892 -26.962 1.00 44.09 181 SER A C 1
ATOM 1377 O O . SER A 1 181 ? 6.220 -31.976 -26.419 1.00 44.09 181 SER A O 1
ATOM 1379 N N . ARG A 1 182 ? 6.377 -30.660 -28.229 1.00 44.56 182 ARG A N 1
ATOM 1380 C CA . ARG A 1 182 ? 7.117 -31.626 -29.060 1.00 44.56 182 ARG A CA 1
ATOM 1381 C C . ARG A 1 182 ? 8.636 -31.551 -28.832 1.00 44.56 182 ARG A C 1
ATOM 1383 O O . ARG A 1 182 ? 9.302 -32.572 -28.982 1.00 44.56 182 ARG A O 1
ATOM 1390 N N . ALA A 1 183 ? 9.162 -30.394 -28.417 1.00 48.88 183 ALA A N 1
ATOM 1391 C CA . ALA A 1 183 ? 10.567 -30.224 -28.034 1.00 48.88 183 ALA A CA 1
ATOM 1392 C C . ALA A 1 183 ? 10.896 -30.909 -26.692 1.00 48.88 183 ALA A C 1
ATOM 1394 O O . ALA A 1 183 ? 11.918 -31.575 -26.581 1.00 48.88 183 ALA A O 1
ATOM 1395 N N . MET A 1 184 ? 9.980 -30.870 -25.717 1.00 47.50 184 MET A N 1
ATOM 1396 C CA . MET A 1 184 ? 10.178 -31.489 -24.394 1.00 47.50 184 MET A CA 1
ATOM 1397 C C . MET A 1 184 ? 10.104 -33.030 -24.369 1.00 47.50 184 MET A C 1
ATOM 1399 O O . MET A 1 184 ? 10.327 -33.634 -23.326 1.00 47.50 184 MET A O 1
ATOM 1403 N N . ARG A 1 185 ? 9.795 -33.692 -25.493 1.00 47.34 185 ARG A N 1
ATOM 1404 C CA . ARG A 1 185 ? 9.727 -35.167 -25.587 1.00 47.34 185 ARG A CA 1
ATOM 1405 C C . ARG A 1 185 ? 10.971 -35.819 -26.202 1.00 47.34 185 ARG A C 1
ATOM 1407 O O . ARG A 1 185 ? 10.975 -37.038 -26.344 1.00 47.34 185 ARG A O 1
ATOM 1414 N N . ARG A 1 186 ? 11.987 -35.046 -26.614 1.00 45.44 186 ARG A N 1
ATOM 1415 C CA . ARG A 1 186 ? 13.179 -35.584 -27.302 1.00 45.44 186 ARG A CA 1
ATOM 1416 C C . ARG A 1 186 ? 14.428 -35.753 -26.435 1.00 45.44 186 ARG A C 1
ATOM 1418 O O . ARG A 1 186 ? 15.296 -36.507 -26.855 1.00 45.44 186 ARG A O 1
ATOM 1425 N N . ASP A 1 187 ? 14.466 -35.194 -25.229 1.00 42.34 187 ASP A N 1
ATOM 1426 C CA . ASP A 1 187 ? 15.604 -35.360 -24.318 1.00 42.34 187 ASP A CA 1
ATOM 1427 C C . ASP A 1 187 ? 15.240 -36.305 -23.164 1.00 42.34 187 ASP A C 1
ATOM 1429 O O . ASP A 1 187 ? 14.750 -35.898 -22.112 1.00 42.34 187 ASP A O 1
ATOM 1433 N N . GLY A 1 188 ? 15.433 -37.605 -23.402 1.00 36.81 188 GLY A N 1
ATOM 1434 C CA . GLY A 1 188 ? 15.480 -38.632 -22.356 1.00 36.81 188 GLY A CA 1
ATOM 1435 C C . GLY A 1 188 ? 16.918 -38.831 -21.843 1.00 36.81 188 GLY A C 1
ATOM 1436 O O . GLY A 1 188 ? 17.860 -38.609 -22.604 1.00 36.81 188 GLY A O 1
ATOM 1437 N N . PRO A 1 189 ? 17.121 -39.248 -20.578 1.00 37.69 189 PRO A N 1
ATOM 1438 C CA . PRO A 1 189 ? 18.436 -39.269 -19.947 1.00 37.69 189 PRO A CA 1
ATOM 1439 C C . PRO A 1 189 ? 19.191 -40.569 -20.250 1.00 37.69 189 PRO A C 1
ATOM 1441 O O . PRO A 1 189 ? 18.648 -41.665 -20.115 1.00 37.69 189 PRO A O 1
ATOM 1444 N N . GLY A 1 190 ? 20.474 -40.457 -20.588 1.00 32.09 190 GLY A N 1
ATOM 1445 C CA . GLY A 1 190 ? 21.376 -41.597 -20.704 1.00 32.09 190 GLY A CA 1
ATOM 1446 C C . GLY A 1 190 ? 22.819 -41.203 -20.420 1.00 32.09 190 GLY A C 1
ATOM 1447 O O . GLY A 1 190 ? 23.480 -40.697 -21.313 1.00 32.09 190 GLY A O 1
ATOM 1448 N N . SER A 1 191 ? 23.286 -41.433 -19.187 1.00 32.44 191 SER A N 1
ATOM 1449 C CA . SER A 1 191 ? 24.515 -42.189 -18.874 1.00 32.44 191 SER A CA 1
ATOM 1450 C C . SER A 1 191 ? 24.952 -41.986 -17.414 1.00 32.44 191 SER A C 1
ATOM 1452 O O . SER A 1 191 ? 25.247 -40.876 -16.981 1.00 32.44 191 SER A O 1
ATOM 1454 N N . SER A 1 192 ? 24.983 -43.111 -16.702 1.00 29.70 192 SER A N 1
ATOM 1455 C CA . SER A 1 192 ? 25.704 -43.478 -15.474 1.00 29.70 192 SER A CA 1
ATOM 1456 C C . SER A 1 192 ? 26.775 -42.536 -14.899 1.00 29.70 192 SER A C 1
ATOM 1458 O O . SER A 1 192 ? 27.747 -42.221 -15.581 1.00 29.70 192 SER A O 1
ATOM 1460 N N . LEU A 1 193 ? 26.724 -42.322 -13.578 1.00 30.08 193 LEU A N 1
ATOM 1461 C CA . LEU A 1 193 ? 27.909 -42.356 -12.709 1.00 30.08 193 LEU A CA 1
ATOM 1462 C C . LEU A 1 193 ? 27.523 -42.750 -11.272 1.00 30.08 193 LEU A C 1
ATOM 1464 O O . LEU A 1 193 ? 26.461 -42.402 -10.764 1.00 30.08 193 LEU A O 1
ATOM 1468 N N . SER A 1 194 ? 28.378 -43.589 -10.699 1.00 28.61 194 SER A N 1
ATOM 1469 C CA . SER A 1 194 ? 28.195 -44.471 -9.549 1.00 28.61 194 SER A CA 1
ATOM 1470 C C . SER A 1 194 ? 28.298 -43.801 -8.174 1.00 28.61 194 SER A C 1
ATOM 1472 O O . SER A 1 194 ? 28.940 -42.770 -8.006 1.00 28.61 194 SER A O 1
ATOM 1474 N N . MET A 1 195 ? 27.701 -44.486 -7.193 1.00 27.12 195 MET A N 1
ATOM 1475 C CA . MET A 1 195 ? 27.651 -44.217 -5.751 1.00 27.12 195 MET A CA 1
ATOM 1476 C C . MET A 1 195 ? 29.009 -43.969 -5.073 1.00 27.12 195 MET A C 1
ATOM 1478 O O . MET A 1 195 ? 29.938 -44.743 -5.277 1.00 27.12 195 MET A O 1
ATOM 1482 N N . THR A 1 196 ? 29.013 -43.069 -4.083 1.00 29.39 196 THR A N 1
ATOM 1483 C CA . THR A 1 196 ? 29.610 -43.333 -2.759 1.00 29.39 196 THR A CA 1
ATOM 1484 C C . THR A 1 196 ? 28.753 -42.704 -1.662 1.00 29.39 196 THR A C 1
ATOM 1486 O O . THR A 1 196 ? 28.386 -41.534 -1.742 1.00 29.39 196 THR A O 1
ATOM 1489 N N . ALA A 1 197 ? 28.425 -43.514 -0.657 1.00 28.70 197 ALA A N 1
ATOM 1490 C CA . ALA A 1 197 ? 27.636 -43.164 0.514 1.00 28.70 197 ALA A CA 1
ATOM 1491 C C . ALA A 1 197 ? 28.446 -42.335 1.526 1.00 28.70 197 ALA A C 1
ATOM 1493 O O . ALA A 1 197 ? 29.618 -42.615 1.763 1.00 28.70 197 ALA A O 1
ATOM 1494 N N . GLY A 1 198 ? 27.784 -41.378 2.176 1.00 27.11 198 GLY A N 1
ATOM 1495 C CA . GLY A 1 198 ? 28.274 -40.681 3.363 1.00 27.11 198 GLY A CA 1
ATOM 1496 C C . GLY A 1 198 ? 27.107 -40.437 4.314 1.00 27.11 198 GLY A C 1
ATOM 1497 O O . GLY A 1 198 ? 26.219 -39.650 4.008 1.00 27.11 198 GLY A O 1
ATOM 1498 N N . HIS A 1 199 ? 27.090 -41.186 5.417 1.00 28.89 199 HIS A N 1
ATOM 1499 C CA . HIS A 1 199 ? 26.210 -40.993 6.569 1.00 28.89 199 HIS A CA 1
ATOM 1500 C C . HIS A 1 199 ? 26.485 -39.641 7.243 1.00 28.89 199 HIS A C 1
ATOM 1502 O O . HIS A 1 199 ? 27.639 -39.219 7.320 1.00 28.89 199 HIS A O 1
ATOM 1508 N N . GLY A 1 200 ? 25.446 -39.022 7.799 1.00 28.88 200 GLY A N 1
ATOM 1509 C CA . GLY A 1 200 ? 25.572 -37.859 8.672 1.00 28.88 200 GLY A CA 1
ATOM 1510 C C . GLY A 1 200 ? 24.210 -37.395 9.169 1.00 28.88 200 GLY A C 1
ATOM 1511 O O . GLY A 1 200 ? 23.511 -36.670 8.469 1.00 28.88 200 GLY A O 1
ATOM 1512 N N . ASP A 1 201 ? 23.845 -37.880 10.352 1.00 30.83 201 ASP A N 1
ATOM 1513 C CA . ASP A 1 201 ? 22.737 -37.417 11.182 1.00 30.83 201 ASP A CA 1
ATOM 1514 C C . ASP A 1 201 ? 22.759 -35.893 11.383 1.00 30.83 201 ASP A C 1
ATOM 1516 O O . ASP A 1 201 ? 23.827 -35.317 11.554 1.00 30.83 201 ASP A O 1
ATOM 1520 N N . ASP A 1 202 ? 21.584 -35.253 11.406 1.00 32.69 202 ASP A N 1
ATOM 1521 C CA . ASP A 1 202 ? 21.209 -34.346 12.502 1.00 32.69 202 ASP A CA 1
ATOM 1522 C C . ASP A 1 202 ? 19.773 -33.830 12.332 1.00 32.69 202 ASP A C 1
ATOM 1524 O O . ASP A 1 202 ? 19.467 -32.839 11.665 1.00 32.69 202 ASP A O 1
ATOM 1528 N N . ALA A 1 203 ? 18.862 -34.528 13.005 1.00 31.28 203 ALA A N 1
ATOM 1529 C CA . ALA A 1 203 ? 17.559 -34.012 13.370 1.00 31.28 203 ALA A CA 1
ATOM 1530 C C . ALA A 1 203 ? 17.705 -33.150 14.631 1.00 31.28 203 ALA A C 1
ATOM 1532 O O . ALA A 1 203 ? 17.948 -33.680 15.715 1.00 31.28 203 ALA A O 1
ATOM 1533 N N . ARG A 1 204 ? 17.472 -31.834 14.537 1.00 30.77 204 ARG A N 1
ATOM 1534 C CA . ARG A 1 204 ? 17.040 -31.054 15.706 1.00 30.77 204 ARG A CA 1
ATOM 1535 C C . ARG A 1 204 ? 16.314 -29.761 15.336 1.00 30.77 204 ARG A C 1
ATOM 1537 O O . ARG A 1 204 ? 16.878 -28.820 14.798 1.00 30.77 204 ARG A O 1
ATOM 1544 N N . ALA A 1 205 ? 15.026 -29.797 15.669 1.00 30.39 205 ALA A N 1
ATOM 1545 C CA . ALA A 1 205 ? 14.142 -28.729 16.116 1.00 30.39 205 ALA A CA 1
ATOM 1546 C C . ALA A 1 205 ? 14.720 -27.310 16.200 1.00 30.39 205 ALA A C 1
ATOM 1548 O O . ALA A 1 205 ? 15.653 -27.100 16.959 1.00 30.39 205 ALA A O 1
ATOM 1549 N N . LEU A 1 206 ? 14.010 -26.337 15.618 1.00 29.44 206 LEU A N 1
ATOM 1550 C CA . LEU A 1 206 ? 13.722 -25.054 16.269 1.00 29.44 206 LEU A CA 1
ATOM 1551 C C . LEU A 1 206 ? 12.400 -24.488 15.722 1.00 29.44 206 LEU A C 1
ATOM 1553 O O . LEU A 1 206 ? 12.336 -23.874 14.661 1.00 29.44 206 LEU A O 1
ATOM 1557 N N . ALA A 1 207 ? 11.330 -24.722 16.483 1.00 30.80 207 ALA A N 1
ATOM 1558 C CA . ALA A 1 207 ? 10.110 -23.936 16.414 1.00 30.80 207 ALA A CA 1
ATOM 1559 C C . ALA A 1 207 ? 10.414 -22.513 16.918 1.00 30.80 207 ALA A C 1
ATOM 1561 O O . ALA A 1 207 ? 10.948 -22.346 18.014 1.00 30.80 207 ALA A O 1
ATOM 1562 N N . GLY A 1 208 ? 10.070 -21.500 16.123 1.00 26.89 208 GLY A N 1
ATOM 1563 C CA . GLY A 1 208 ? 10.171 -20.081 16.469 1.00 26.89 208 GLY A CA 1
ATOM 1564 C C . GLY A 1 208 ? 8.898 -19.343 16.035 1.00 26.89 208 GLY A C 1
ATOM 1565 O O . GLY A 1 208 ? 8.273 -19.751 15.057 1.00 26.89 208 GLY A O 1
ATOM 1566 N N . PRO A 1 209 ? 8.451 -18.322 16.788 1.00 30.02 209 PRO A N 1
ATOM 1567 C CA . PRO A 1 209 ? 7.045 -17.929 16.838 1.00 30.02 209 PRO A CA 1
ATOM 1568 C C . PRO A 1 209 ? 6.584 -17.107 15.628 1.00 30.02 209 PRO A C 1
ATOM 1570 O O . PRO A 1 209 ? 7.314 -16.267 15.103 1.00 30.02 209 PRO A O 1
ATOM 1573 N N . MET A 1 210 ? 5.315 -17.308 15.251 1.00 29.33 210 MET A N 1
ATOM 1574 C CA . MET A 1 210 ? 4.568 -16.448 14.331 1.00 29.33 210 MET A CA 1
ATOM 1575 C C . MET A 1 210 ? 4.523 -15.009 14.865 1.00 29.33 210 MET A C 1
ATOM 1577 O O . MET A 1 210 ? 3.802 -14.701 15.813 1.00 29.33 210 MET A O 1
ATOM 1581 N N . SER A 1 211 ? 5.280 -14.119 14.230 1.00 27.20 211 SER A N 1
ATOM 1582 C CA . SER A 1 211 ? 5.153 -12.675 14.406 1.00 27.20 211 SER A CA 1
ATOM 1583 C C . SER A 1 211 ? 4.068 -12.156 13.467 1.00 27.20 211 SER A C 1
ATOM 1585 O O . SER A 1 211 ? 4.258 -12.107 12.253 1.00 27.20 211 SER A O 1
ATOM 1587 N N . ALA A 1 212 ? 2.939 -11.751 14.044 1.00 26.72 212 ALA A N 1
ATOM 1588 C CA . ALA A 1 212 ? 1.868 -11.035 13.369 1.00 26.72 212 ALA A CA 1
ATOM 1589 C C . ALA A 1 212 ? 2.401 -9.779 12.650 1.00 26.72 212 ALA A C 1
ATOM 1591 O O . ALA A 1 212 ? 2.993 -8.894 13.270 1.00 26.72 212 ALA A O 1
ATOM 1592 N N . TYR A 1 213 ? 2.174 -9.697 11.338 1.00 26.98 213 TYR A N 1
ATOM 1593 C CA . TYR A 1 213 ? 2.412 -8.497 10.540 1.00 26.98 213 TYR A CA 1
ATOM 1594 C C . TYR A 1 213 ? 1.322 -7.464 10.853 1.00 26.98 213 TYR A C 1
ATOM 1596 O O . TYR A 1 213 ? 0.209 -7.529 10.337 1.00 26.98 213 TYR A O 1
ATOM 1604 N N . ALA A 1 214 ? 1.643 -6.505 11.718 1.00 24.91 214 ALA A N 1
ATOM 1605 C CA . ALA A 1 214 ? 0.903 -5.256 11.830 1.00 24.91 214 ALA A CA 1
ATOM 1606 C C . ALA A 1 214 ? 1.571 -4.234 10.900 1.00 24.91 214 ALA A C 1
ATOM 1608 O O . ALA A 1 214 ? 2.673 -3.758 11.178 1.00 24.91 214 ALA A O 1
ATOM 1609 N N . ALA A 1 215 ? 0.924 -3.943 9.772 1.00 30.17 215 ALA A N 1
ATOM 1610 C CA . ALA A 1 215 ? 1.269 -2.809 8.926 1.00 30.17 215 ALA A CA 1
ATOM 1611 C C . ALA A 1 215 ? 0.917 -1.508 9.669 1.00 30.17 215 ALA A C 1
ATOM 1613 O O . ALA A 1 215 ? -0.197 -1.372 10.181 1.00 30.17 215 ALA A O 1
ATOM 1614 N N . ALA A 1 216 ? 1.899 -0.611 9.757 1.00 32.12 216 ALA A N 1
ATOM 1615 C CA . ALA A 1 216 ? 1.786 0.752 10.273 1.00 32.12 216 ALA A CA 1
ATOM 1616 C C . ALA A 1 216 ? 1.569 1.739 9.120 1.00 32.12 216 ALA A C 1
ATOM 1618 O O . ALA A 1 216 ? 2.153 1.489 8.038 1.00 32.12 216 ALA A O 1
#

pLDDT: mean 73.41, std 26.72, range [24.91, 98.56]